Protein AF-A0A2D5ZSU6-F1 (afdb_monomer)

Structure (mmCIF, N/CA/C/O backbone):
data_AF-A0A2D5ZSU6-F1
#
_entry.id   AF-A0A2D5ZSU6-F1
#
loop_
_atom_site.group_PDB
_atom_site.id
_atom_site.type_symbol
_atom_site.label_atom_id
_atom_site.label_alt_id
_atom_site.label_comp_id
_atom_site.label_asym_id
_atom_site.label_entity_id
_atom_site.label_seq_id
_atom_site.pdbx_PDB_ins_code
_atom_site.Cartn_x
_atom_site.Cartn_y
_atom_site.Cartn_z
_atom_site.occupancy
_atom_site.B_iso_or_equiv
_atom_site.auth_seq_id
_atom_site.auth_comp_id
_atom_site.auth_asym_id
_atom_site.auth_atom_id
_atom_site.pdbx_PDB_model_num
ATOM 1 N N . MET A 1 1 ? -10.425 26.887 11.947 1.00 49.81 1 MET A N 1
ATOM 2 C CA . MET A 1 1 ? -11.422 25.947 12.503 1.00 49.81 1 MET A CA 1
ATOM 3 C C . MET A 1 1 ? -11.120 24.571 11.922 1.00 49.81 1 MET A C 1
ATOM 5 O O . MET A 1 1 ? -11.265 24.387 10.723 1.00 49.81 1 MET A O 1
ATOM 9 N N . GLN A 1 2 ? -10.542 23.663 12.708 1.00 48.53 2 GLN A N 1
ATOM 10 C CA . GLN A 1 2 ? -10.203 22.314 12.238 1.00 48.53 2 GLN A CA 1
ATOM 11 C C . GLN A 1 2 ? -11.502 21.493 12.148 1.00 48.53 2 GLN A C 1
ATOM 13 O O . GLN A 1 2 ? -12.324 21.625 13.058 1.00 48.53 2 GLN A O 1
ATOM 18 N N . PRO A 1 3 ? -11.743 20.703 11.083 1.00 47.03 3 PRO A N 1
ATOM 19 C CA . PRO A 1 3 ? -12.985 19.946 10.970 1.00 47.03 3 PRO A CA 1
ATOM 20 C C . PRO A 1 3 ? -13.115 18.974 12.154 1.00 47.03 3 PRO A C 1
ATOM 22 O O . PRO A 1 3 ? -12.104 18.391 12.567 1.00 47.03 3 PRO A O 1
ATOM 25 N N . PRO A 1 4 ? -14.325 18.794 12.721 1.00 51.47 4 PRO A N 1
ATOM 26 C CA . PRO A 1 4 ? -14.530 17.852 13.812 1.00 51.47 4 PRO A CA 1
ATOM 27 C C . PRO A 1 4 ? -14.105 16.457 13.347 1.00 51.47 4 PRO A C 1
ATOM 29 O O . PRO A 1 4 ? -14.483 16.008 12.262 1.00 51.47 4 PRO A O 1
ATOM 32 N N . ARG A 1 5 ? -13.279 15.780 14.151 1.00 56.47 5 ARG A N 1
ATOM 33 C CA . ARG A 1 5 ? -12.913 14.380 13.908 1.00 56.47 5 ARG A CA 1
ATOM 34 C C . ARG A 1 5 ? -14.215 13.577 13.920 1.00 56.47 5 ARG A C 1
ATOM 36 O O . ARG A 1 5 ? -14.871 13.518 14.952 1.00 56.47 5 ARG A O 1
ATOM 43 N N . LYS A 1 6 ? -14.595 13.013 12.772 1.00 54.62 6 LYS A N 1
ATOM 44 C CA . LYS A 1 6 ? -15.889 12.345 12.539 1.00 54.62 6 LYS A CA 1
ATOM 45 C C . LYS A 1 6 ? -16.148 11.100 13.409 1.00 54.62 6 LYS A C 1
ATOM 47 O O . LYS A 1 6 ? -17.254 10.584 13.357 1.00 54.62 6 LYS A O 1
ATOM 52 N N . ASP A 1 7 ? -15.186 10.669 14.227 1.00 58.62 7 ASP A N 1
ATOM 53 C CA . ASP A 1 7 ? -15.197 9.353 14.881 1.00 58.62 7 ASP A CA 1
ATOM 54 C C . ASP A 1 7 ? -15.172 9.385 16.421 1.00 58.62 7 ASP A C 1
ATOM 56 O O . ASP A 1 7 ? -15.025 8.335 17.043 1.00 58.62 7 ASP A O 1
ATOM 60 N N . ASP A 1 8 ? -15.273 10.552 17.072 1.00 73.19 8 ASP A N 1
ATOM 61 C CA . ASP A 1 8 ? -15.357 10.576 18.543 1.00 73.19 8 ASP A CA 1
ATOM 62 C C . ASP A 1 8 ? -16.814 10.309 18.959 1.00 73.19 8 ASP A C 1
ATOM 64 O O . ASP A 1 8 ? -17.710 11.128 18.735 1.00 73.19 8 ASP A O 1
ATOM 68 N N . MET A 1 9 ? -17.044 9.133 19.544 1.00 85.19 9 MET A N 1
ATOM 69 C CA . MET A 1 9 ? -18.341 8.718 20.083 1.00 85.19 9 MET A CA 1
ATOM 70 C C . MET A 1 9 ? -18.782 9.687 21.187 1.00 85.19 9 MET A C 1
ATOM 72 O O . MET A 1 9 ? -17.956 10.233 21.929 1.00 85.19 9 MET A O 1
ATOM 76 N N . ARG A 1 10 ? -20.091 9.936 21.298 1.00 90.12 10 ARG A N 1
ATOM 77 C CA . ARG A 1 10 ? -20.619 10.769 22.385 1.00 90.12 10 ARG A CA 1
ATOM 78 C C . ARG A 1 10 ? -20.662 9.942 23.667 1.00 90.12 10 ARG A C 1
ATOM 80 O O . ARG A 1 10 ? -21.011 8.765 23.642 1.00 90.12 10 ARG A O 1
ATOM 87 N N . VAL A 1 11 ? -20.293 10.578 24.773 1.00 91.69 11 VAL A N 1
ATOM 88 C CA . VAL A 1 11 ? -20.180 9.948 26.092 1.00 91.69 11 VAL A CA 1
ATOM 89 C C . VAL A 1 11 ? -20.885 10.788 27.148 1.00 91.69 11 VAL A C 1
ATOM 91 O O . VAL A 1 11 ? -20.817 12.023 27.087 1.00 91.69 11 VAL A O 1
ATOM 94 N N . ASN A 1 12 ? -21.541 10.129 28.100 1.00 91.94 12 ASN A N 1
ATOM 95 C CA . ASN A 1 12 ? -22.201 10.722 29.267 1.00 91.94 12 ASN A CA 1
ATOM 96 C C . ASN A 1 12 ? -23.041 11.951 28.869 1.00 91.94 12 ASN A C 1
ATOM 98 O O . ASN A 1 12 ? -23.886 11.887 27.973 1.00 91.94 12 ASN A O 1
ATOM 102 N N . HIS A 1 13 ? -22.740 13.116 29.446 1.00 90.19 13 HIS A N 1
ATOM 103 C CA . HIS A 1 13 ? -23.456 14.373 29.208 1.00 90.19 13 HIS A CA 1
ATOM 104 C C . HIS A 1 13 ? -23.366 14.921 27.772 1.00 90.19 13 HIS A C 1
ATOM 106 O O . HIS A 1 13 ? -24.030 15.909 27.452 1.00 90.19 13 HIS A O 1
ATOM 112 N N . ARG A 1 14 ? -22.546 14.337 26.886 1.00 88.62 14 ARG A N 1
ATOM 113 C CA . ARG A 1 14 ? -22.550 14.690 25.454 1.00 88.62 14 ARG A CA 1
ATOM 114 C C . ARG A 1 14 ? -23.753 14.095 24.720 1.00 88.62 14 ARG A C 1
ATOM 116 O O . ARG A 1 14 ? -24.058 14.553 23.620 1.00 88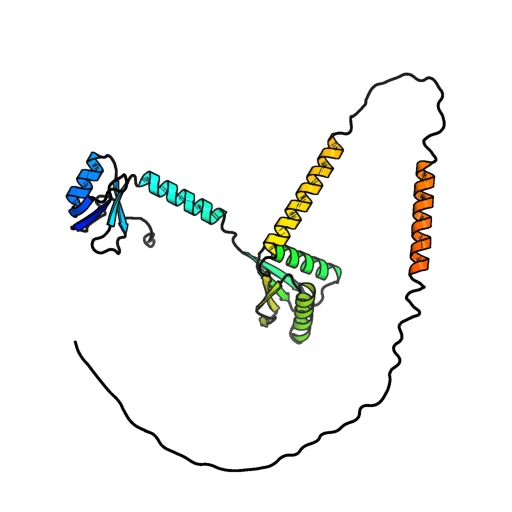.62 14 ARG A O 1
ATOM 123 N N . ILE A 1 15 ? -24.427 13.109 25.311 1.00 90.19 15 ILE A N 1
ATOM 124 C CA . ILE A 1 15 ? -25.667 12.528 24.798 1.00 90.19 15 ILE A CA 1
ATOM 125 C C . ILE A 1 15 ? -26.814 13.478 25.170 1.00 90.19 15 ILE A C 1
ATOM 127 O O . ILE A 1 15 ? -26.987 13.847 26.330 1.00 90.19 15 ILE A O 1
ATOM 131 N N . ARG A 1 16 ? -27.550 13.951 24.158 1.00 89.06 16 ARG A N 1
ATOM 132 C CA . ARG A 1 16 ? -28.627 14.957 24.298 1.00 89.06 16 ARG A CA 1
ATOM 133 C C . ARG A 1 16 ? -30.016 14.420 23.959 1.00 89.06 16 ARG A C 1
ATOM 135 O O . ARG A 1 16 ? -30.985 15.167 24.012 1.00 89.06 16 ARG A O 1
ATOM 142 N N . ILE A 1 17 ? -30.090 13.162 23.547 1.00 90.00 17 ILE A N 1
ATOM 143 C CA . ILE A 1 17 ? -31.336 12.497 23.174 1.00 90.00 17 ILE A CA 1
ATOM 144 C C . ILE A 1 17 ? -32.052 12.091 24.474 1.00 90.00 17 ILE A C 1
ATOM 146 O O . ILE A 1 17 ? -31.354 11.734 25.415 1.00 90.00 17 ILE A O 1
ATOM 150 N N . PRO A 1 18 ? -33.388 12.190 24.576 1.00 90.31 18 PRO A N 1
ATOM 151 C CA . PRO A 1 18 ? -34.110 11.796 25.786 1.00 90.31 18 PRO A CA 1
ATOM 152 C C . PRO A 1 18 ? -34.177 10.270 25.934 1.00 90.31 18 PRO A C 1
ATOM 154 O O . PRO A 1 18 ? -33.618 9.736 26.887 1.00 90.31 18 PRO A O 1
ATOM 157 N N . GLU A 1 19 ? -34.740 9.573 24.946 1.00 92.75 19 GLU A N 1
ATOM 158 C CA . GLU A 1 19 ? -34.926 8.118 24.969 1.00 92.75 19 GLU A CA 1
ATOM 159 C C . GLU A 1 19 ? -33.790 7.379 24.259 1.00 92.75 19 GLU A C 1
ATOM 161 O O . GLU A 1 19 ? -33.477 7.646 23.092 1.00 92.75 19 GLU A O 1
ATOM 166 N N . ILE A 1 20 ? -33.204 6.400 24.944 1.00 94.56 20 ILE A N 1
ATOM 167 C CA . ILE A 1 20 ? -32.113 5.580 24.418 1.00 94.56 20 ILE A CA 1
ATOM 168 C C . ILE A 1 20 ? -32.333 4.106 24.743 1.00 94.56 20 ILE A C 1
ATOM 170 O O . ILE A 1 20 ? -32.935 3.742 25.750 1.00 94.56 20 ILE A O 1
ATOM 174 N N . ARG A 1 21 ? -31.821 3.230 23.878 1.00 95.31 21 ARG A N 1
ATOM 175 C CA . ARG A 1 21 ? -31.745 1.794 24.151 1.00 95.31 21 ARG A CA 1
ATOM 176 C C . ARG A 1 21 ? -30.423 1.486 24.836 1.00 95.31 21 ARG A C 1
ATOM 178 O O . ARG A 1 21 ? -29.372 1.730 24.244 1.00 95.31 21 ARG A O 1
ATOM 185 N N . VAL A 1 22 ? -30.474 0.925 26.039 1.00 94.44 22 VAL A N 1
ATOM 186 C CA . VAL A 1 22 ? -29.294 0.712 26.882 1.00 94.44 22 VAL A CA 1
ATOM 187 C C . VAL A 1 22 ? -28.895 -0.758 26.922 1.00 94.44 22 VAL A C 1
ATOM 189 O O . VAL A 1 22 ? -29.718 -1.657 27.097 1.00 94.44 22 VAL A O 1
ATOM 192 N N . ILE A 1 23 ? -27.595 -0.986 26.759 1.00 95.06 23 ILE A N 1
ATOM 193 C CA . ILE A 1 23 ? -26.932 -2.271 26.967 1.00 95.06 23 ILE A CA 1
ATOM 194 C C . ILE A 1 23 ? -26.024 -2.129 28.196 1.00 95.06 23 ILE A C 1
ATOM 196 O O . ILE A 1 23 ? -25.189 -1.223 28.237 1.00 95.06 23 ILE A O 1
ATOM 200 N N . GLY A 1 24 ? -26.184 -3.009 29.182 1.00 93.00 24 GLY A N 1
ATOM 201 C CA . GLY A 1 24 ? -25.372 -3.063 30.396 1.00 93.00 24 GLY A CA 1
ATOM 202 C C . GLY A 1 24 ? -23.919 -3.481 30.140 1.00 93.00 24 GLY A C 1
ATOM 203 O O . GLY A 1 24 ? -23.547 -3.869 29.028 1.00 93.00 24 GLY A O 1
ATOM 204 N N . ALA A 1 25 ? -23.093 -3.421 31.188 1.00 90.06 25 ALA A N 1
ATOM 205 C CA . ALA A 1 25 ? -21.650 -3.671 31.109 1.00 90.06 25 ALA A CA 1
ATOM 206 C C . ALA A 1 25 ? -21.294 -5.099 30.656 1.00 90.06 25 ALA A C 1
ATOM 208 O O . ALA A 1 25 ? -20.360 -5.286 29.876 1.00 90.06 25 ALA A O 1
ATOM 209 N N . GLU A 1 26 ? -22.077 -6.095 31.078 1.00 88.19 26 GLU A N 1
ATOM 210 C CA . GLU A 1 26 ? -21.900 -7.501 30.681 1.00 88.19 26 GLU A CA 1
ATOM 211 C C . GLU A 1 26 ? -22.622 -7.865 29.371 1.00 88.19 26 GLU A C 1
ATOM 213 O O . GLU A 1 26 ? -22.584 -9.009 28.924 1.00 88.19 26 GLU A O 1
ATOM 218 N N . GLY A 1 27 ? -23.261 -6.892 28.710 1.00 88.31 27 GLY A N 1
ATOM 219 C CA . GLY A 1 27 ? -24.032 -7.122 27.486 1.00 88.31 27 GLY A CA 1
ATOM 220 C C . GLY A 1 27 ? -25.516 -7.423 27.710 1.00 88.31 27 GLY A C 1
ATOM 221 O O . GLY A 1 27 ? -26.218 -7.725 26.744 1.00 88.31 27 GLY A O 1
ATOM 222 N N . GLU A 1 28 ? -26.007 -7.303 28.945 1.00 92.81 28 GLU A N 1
ATOM 223 C CA . GLU A 1 28 ? -27.434 -7.384 29.267 1.00 92.81 28 GLU A CA 1
ATOM 224 C C . GLU A 1 28 ? -28.229 -6.279 28.554 1.00 92.81 28 GLU A C 1
ATOM 226 O O . GLU A 1 28 ? -27.786 -5.134 28.453 1.00 92.81 28 GLU A O 1
ATOM 231 N N . GLN A 1 29 ? -29.415 -6.603 28.042 1.00 92.69 29 GLN A N 1
ATOM 232 C CA . GLN A 1 29 ? -30.290 -5.624 27.401 1.00 92.69 29 GLN A CA 1
ATOM 233 C C . GLN A 1 29 ? -31.252 -5.041 28.436 1.00 92.69 29 GLN A C 1
ATOM 235 O O . GLN A 1 29 ? -32.250 -5.669 28.770 1.00 92.69 29 GLN A O 1
ATOM 240 N N . LEU A 1 30 ? -30.980 -3.817 28.893 1.00 90.06 30 LEU A N 1
ATOM 241 C CA . LEU A 1 30 ? -31.815 -3.114 29.876 1.00 90.06 30 LEU A CA 1
ATOM 242 C C . LEU A 1 30 ? -33.058 -2.457 29.243 1.00 90.06 30 LEU A C 1
ATOM 244 O O . LEU A 1 30 ? -33.906 -1.909 29.938 1.00 90.06 30 LEU A O 1
ATOM 248 N N . GLY A 1 31 ? -33.179 -2.520 27.913 1.00 92.69 31 GLY A N 1
ATOM 249 C CA . GLY A 1 31 ? -34.333 -2.013 27.174 1.00 92.69 31 GLY A CA 1
ATOM 250 C C . GLY A 1 31 ? -34.213 -0.537 26.799 1.00 92.69 31 GLY A C 1
ATOM 251 O O . GLY A 1 31 ? -33.114 -0.021 26.598 1.00 92.69 31 GLY A O 1
ATOM 252 N N . VAL A 1 32 ? -35.359 0.117 26.606 1.00 94.38 32 VAL A N 1
ATOM 253 C CA . VAL A 1 32 ? -35.445 1.552 26.299 1.00 94.38 32 VAL A CA 1
ATOM 254 C C . VAL A 1 32 ? -35.717 2.296 27.599 1.00 94.38 32 VAL A C 1
ATOM 256 O O . VAL A 1 32 ? -36.655 1.946 28.308 1.00 94.38 32 VAL A O 1
ATOM 259 N N . MET A 1 33 ? -34.895 3.294 27.906 1.00 93.19 33 MET A N 1
ATOM 260 C CA . MET A 1 33 ? -35.013 4.115 29.110 1.00 93.19 33 MET A CA 1
ATOM 261 C C . MET A 1 33 ? -34.578 5.553 28.831 1.00 93.19 33 MET A C 1
ATOM 263 O O . MET A 1 33 ? -34.006 5.857 27.776 1.00 93.19 33 MET A O 1
ATOM 267 N N . ASP A 1 34 ? -34.838 6.434 29.792 1.00 94.81 34 ASP A N 1
ATOM 268 C CA . ASP A 1 34 ? -34.370 7.808 29.734 1.00 94.81 34 ASP A CA 1
ATOM 269 C C . ASP A 1 34 ? -32.851 7.890 29.904 1.00 94.81 34 ASP A C 1
ATOM 271 O O . ASP A 1 34 ? -32.214 7.164 30.669 1.00 94.81 34 ASP A O 1
ATOM 275 N N . THR A 1 35 ? -32.250 8.851 29.209 1.00 93.50 35 THR A N 1
ATOM 276 C CA . THR A 1 35 ? -30.799 9.070 29.236 1.00 93.50 35 THR A CA 1
ATOM 277 C C . THR A 1 35 ? -30.286 9.454 30.621 1.00 93.50 35 THR A C 1
ATOM 279 O O . THR A 1 35 ? -29.128 9.192 30.934 1.00 93.50 35 THR A O 1
ATOM 282 N N . ARG A 1 36 ? -31.128 10.067 31.462 1.00 93.00 36 ARG A N 1
ATOM 283 C CA . ARG A 1 36 ? -30.770 10.415 32.845 1.00 93.00 36 ARG A CA 1
ATOM 284 C C . ARG A 1 36 ? -30.619 9.169 33.712 1.00 93.00 36 ARG A C 1
ATOM 286 O O . ARG A 1 36 ? -29.605 9.039 34.386 1.00 93.00 36 ARG A O 1
ATOM 293 N N . ASP A 1 37 ? -31.569 8.246 33.618 1.00 93.12 37 ASP A N 1
ATOM 294 C CA . ASP A 1 37 ? -31.549 6.990 34.372 1.00 93.12 37 ASP A CA 1
ATOM 295 C C . ASP A 1 37 ? -30.371 6.118 33.924 1.00 93.12 37 ASP A C 1
ATOM 297 O O . ASP A 1 37 ? -29.629 5.578 34.740 1.00 93.12 37 ASP A O 1
ATOM 301 N N . ALA A 1 38 ? -30.113 6.078 32.616 1.00 93.31 38 ALA A N 1
ATOM 302 C CA . ALA A 1 38 ? -28.952 5.395 32.056 1.00 93.31 38 ALA A CA 1
ATOM 303 C C . ALA A 1 38 ? -27.608 6.000 32.503 1.00 93.31 38 ALA A C 1
ATOM 305 O O . ALA A 1 38 ? -26.633 5.268 32.675 1.00 93.31 38 ALA A O 1
ATOM 306 N N . GLN A 1 39 ? -27.531 7.329 32.661 1.00 93.50 39 GLN A N 1
ATOM 307 C CA . GLN A 1 39 ? -26.340 8.006 33.190 1.00 93.50 39 GLN A CA 1
ATOM 308 C C . GLN A 1 39 ? -26.128 7.667 34.666 1.00 93.50 39 GLN A C 1
ATOM 310 O O . GLN A 1 39 ? -25.008 7.331 35.035 1.00 93.50 39 GLN A O 1
ATOM 315 N N . ALA A 1 40 ? -27.191 7.671 35.475 1.00 93.31 40 ALA A N 1
ATOM 316 C CA . ALA A 1 40 ? -27.116 7.278 36.881 1.00 93.31 40 ALA A CA 1
ATOM 317 C C . ALA A 1 40 ? -26.631 5.826 37.038 1.00 93.31 40 ALA A C 1
ATOM 319 O O . ALA A 1 40 ? -25.695 5.573 37.790 1.00 93.31 40 ALA A O 1
ATOM 320 N N . LEU A 1 41 ? -27.172 4.891 36.247 1.00 92.44 41 LEU A N 1
ATOM 321 C CA . LEU A 1 41 ? -26.721 3.494 36.238 1.00 92.44 41 LEU A CA 1
ATOM 322 C C . LEU A 1 41 ? -25.246 3.348 35.835 1.00 92.44 41 LEU A C 1
ATOM 324 O O . LEU A 1 41 ? -24.542 2.483 36.355 1.00 92.44 41 LEU A O 1
ATOM 328 N N . ALA A 1 42 ? -24.758 4.163 34.898 1.00 93.00 42 ALA A N 1
ATOM 329 C CA . ALA A 1 42 ? -23.344 4.153 34.532 1.00 93.00 42 ALA A CA 1
ATOM 330 C C . ALA A 1 42 ? -22.463 4.668 35.687 1.00 93.00 42 ALA A C 1
ATOM 332 O O . ALA A 1 42 ? -21.469 4.024 36.024 1.00 93.00 42 ALA A O 1
ATOM 333 N N . GLU A 1 43 ? -22.870 5.763 36.339 1.00 92.44 43 GLU A N 1
ATOM 334 C CA . GLU A 1 43 ? -22.172 6.361 37.485 1.00 92.44 43 GLU A CA 1
ATOM 335 C C . GLU A 1 43 ? -22.129 5.429 38.707 1.00 92.44 43 GLU A C 1
ATOM 337 O O . GLU A 1 43 ? -21.070 5.285 39.318 1.00 92.44 43 GLU A O 1
ATOM 342 N N . GLU A 1 44 ? -23.228 4.735 39.024 1.00 92.81 44 GLU A N 1
ATOM 343 C CA . GLU A 1 44 ? -23.298 3.739 40.109 1.00 92.81 44 GLU A CA 1
ATOM 344 C C . GLU A 1 44 ? -22.296 2.595 39.918 1.00 92.81 44 GLU A C 1
ATOM 346 O O . GLU A 1 44 ? -21.688 2.119 40.876 1.00 92.81 44 GLU A O 1
ATOM 351 N N . ASN A 1 45 ? -22.084 2.185 38.666 1.00 89.88 45 ASN A N 1
ATOM 352 C CA . ASN A 1 45 ? -21.122 1.148 38.305 1.00 89.88 45 ASN A CA 1
ATOM 353 C C . ASN A 1 45 ? -19.693 1.690 38.107 1.00 89.88 45 ASN A C 1
ATOM 355 O O . ASN A 1 45 ? -18.781 0.911 37.828 1.00 89.88 45 ASN A O 1
ATOM 359 N N . GLY A 1 46 ? -19.477 3.007 38.223 1.00 90.56 46 GLY A N 1
ATOM 360 C CA . GLY A 1 46 ? -18.188 3.652 37.957 1.00 90.56 46 GLY A CA 1
ATOM 361 C C . GLY A 1 46 ? -17.730 3.544 36.495 1.00 90.56 46 GLY A C 1
ATOM 362 O O . GLY A 1 46 ? -16.528 3.533 36.227 1.00 90.56 46 GLY A O 1
ATOM 363 N N . LEU A 1 47 ? -18.673 3.420 35.557 1.00 93.94 47 LEU A N 1
ATOM 364 C CA . LEU A 1 47 ? -18.449 3.272 34.116 1.00 93.94 47 LEU A CA 1
ATOM 365 C C . LEU A 1 47 ? -19.024 4.472 33.345 1.00 93.94 47 LEU A C 1
ATOM 367 O O . LEU A 1 47 ? -19.726 5.312 33.901 1.00 93.94 47 LEU A O 1
ATOM 371 N N . ASP A 1 48 ? -18.758 4.540 32.038 1.00 92.88 48 ASP A N 1
ATOM 372 C CA . ASP A 1 48 ? -19.301 5.583 31.168 1.00 92.88 48 ASP A CA 1
ATOM 373 C C . ASP A 1 48 ? -20.477 5.067 30.328 1.00 92.88 48 ASP A C 1
ATOM 375 O O . ASP A 1 48 ? -20.494 3.933 29.844 1.00 92.88 48 ASP A O 1
ATOM 379 N N . LEU A 1 49 ? -21.447 5.937 30.064 1.00 93.75 49 LEU A N 1
ATOM 380 C CA . LEU A 1 49 ? -22.485 5.714 29.067 1.00 93.75 49 LEU A CA 1
ATOM 381 C C . LEU A 1 49 ? -21.970 6.163 27.693 1.00 93.75 49 LEU A C 1
ATOM 383 O O . LEU A 1 49 ? -21.822 7.359 27.431 1.00 93.75 49 LEU A O 1
ATOM 387 N N . VAL A 1 50 ? -21.722 5.212 26.791 1.00 93.25 50 VAL A N 1
ATOM 388 C CA . VAL A 1 50 ? -21.160 5.477 25.458 1.00 93.25 50 VAL A CA 1
ATOM 389 C C . VAL A 1 50 ? -22.201 5.220 24.369 1.00 93.25 50 VAL A C 1
ATOM 391 O O . VAL A 1 50 ? -22.786 4.141 24.284 1.00 93.25 50 VAL A O 1
ATOM 394 N N . GLU A 1 51 ? -22.414 6.193 23.484 1.00 91.75 51 GLU A N 1
ATOM 395 C CA . GLU A 1 51 ? -23.291 6.054 22.316 1.00 91.75 51 GLU A CA 1
ATOM 396 C C . GLU A 1 51 ? -22.587 5.241 21.215 1.00 91.75 51 GLU A C 1
ATOM 398 O O . GLU A 1 51 ? -21.665 5.731 20.558 1.00 91.75 51 GLU A O 1
ATOM 403 N N . VAL A 1 52 ? -23.010 3.984 21.016 1.00 90.62 52 VAL A N 1
ATOM 404 C CA . VAL A 1 52 ? -22.393 3.059 20.045 1.00 90.62 52 VAL A CA 1
ATOM 405 C C . VAL A 1 52 ? -23.029 3.122 18.662 1.00 90.62 52 VAL A C 1
ATOM 407 O O . VAL A 1 52 ? -22.324 2.970 17.665 1.00 90.62 52 VAL A O 1
ATOM 410 N N . ALA A 1 53 ? -24.339 3.364 18.588 1.00 90.62 53 ALA A N 1
ATOM 411 C CA . ALA A 1 53 ? -25.065 3.460 17.326 1.00 90.62 53 ALA A CA 1
ATOM 412 C C . ALA A 1 53 ? -26.011 4.675 17.339 1.00 90.62 53 ALA A C 1
ATOM 414 O O . ALA A 1 53 ? -27.168 4.543 17.752 1.00 90.62 53 ALA A O 1
ATOM 415 N N . PRO A 1 54 ? -25.549 5.846 16.856 1.00 89.25 54 PRO A N 1
ATOM 416 C CA . PRO A 1 54 ? -26.364 7.062 16.805 1.00 89.25 54 PRO A CA 1
ATOM 417 C C . PRO A 1 54 ? -27.449 7.016 15.719 1.00 89.25 54 PRO A C 1
ATOM 419 O O . PRO A 1 54 ? -28.387 7.805 15.733 1.00 89.25 54 PRO A O 1
ATOM 422 N N . THR A 1 55 ? -27.316 6.122 14.736 1.00 89.25 55 THR A N 1
ATOM 423 C CA . THR A 1 55 ? -28.230 6.016 13.587 1.00 89.25 55 THR A CA 1
ATOM 424 C C . THR A 1 55 ? -29.472 5.169 13.868 1.00 89.25 55 THR A C 1
ATOM 426 O O . THR A 1 55 ? -30.406 5.182 13.067 1.00 89.25 55 THR A O 1
ATOM 429 N N . ALA A 1 56 ? -29.500 4.429 14.980 1.00 90.00 56 ALA A N 1
ATOM 430 C CA . ALA A 1 56 ? -30.638 3.603 15.367 1.00 90.00 56 ALA A CA 1
ATOM 431 C C . ALA A 1 56 ? -31.787 4.452 15.947 1.00 90.00 56 ALA A C 1
ATOM 433 O O . ALA A 1 56 ? -31.561 5.528 16.497 1.00 90.00 56 ALA A O 1
ATOM 434 N N . ARG A 1 57 ? -33.029 3.957 15.845 1.00 88.75 57 ARG A N 1
ATOM 435 C CA . ARG A 1 57 ? -34.221 4.560 16.466 1.00 88.75 57 ARG A CA 1
ATOM 436 C C . ARG A 1 57 ? -34.890 3.539 17.400 1.00 88.75 57 ARG A C 1
ATOM 438 O O . ARG A 1 57 ? -35.448 2.565 16.890 1.00 88.75 57 ARG A O 1
ATOM 445 N N . PRO A 1 58 ? -34.848 3.715 18.731 1.00 90.25 58 PRO A N 1
ATOM 446 C CA . PRO A 1 58 ? -34.046 4.689 19.488 1.00 90.25 58 PRO A CA 1
ATOM 447 C C . PRO A 1 58 ? -32.521 4.414 19.402 1.00 90.25 58 PRO A C 1
A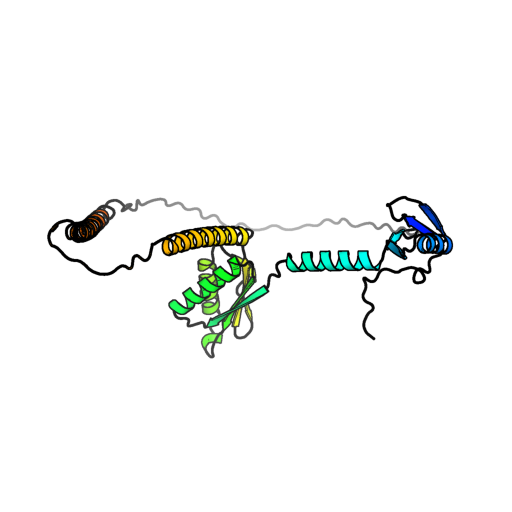TOM 449 O O . PRO A 1 58 ? -32.135 3.263 19.155 1.00 90.25 58 PRO A O 1
ATOM 452 N N . PRO A 1 59 ? -31.652 5.434 19.584 1.00 93.69 59 PRO A N 1
ATOM 453 C CA . PRO A 1 59 ? -30.191 5.288 19.568 1.00 93.69 59 PRO A CA 1
ATOM 454 C C . PRO A 1 59 ? -29.696 4.284 20.606 1.00 93.69 59 PRO A C 1
ATOM 456 O O . PRO A 1 59 ? -30.267 4.178 21.691 1.00 93.69 59 PRO A O 1
ATOM 459 N N . VAL A 1 60 ? -28.638 3.539 20.275 1.00 93.81 60 VAL A N 1
ATOM 460 C CA . VAL A 1 60 ? -28.111 2.492 21.164 1.00 93.81 60 VAL A CA 1
ATOM 461 C C . VAL A 1 60 ? -26.908 3.013 21.937 1.00 93.81 60 VAL A C 1
ATOM 463 O O . VAL A 1 60 ? -25.883 3.379 21.350 1.00 93.81 60 VAL A O 1
ATOM 466 N N . CYS A 1 61 ? -27.025 2.979 23.259 1.00 94.06 61 CYS A N 1
ATOM 467 C CA . CYS A 1 61 ? -25.976 3.302 24.211 1.00 94.06 61 CYS A CA 1
ATOM 468 C C . CYS A 1 61 ? -25.547 2.036 24.958 1.00 94.06 61 CYS A C 1
ATOM 470 O O . CYS A 1 61 ? -26.362 1.165 25.260 1.00 94.06 61 CYS A O 1
ATOM 472 N N . ARG A 1 62 ? -24.256 1.919 25.258 1.00 93.94 62 ARG A N 1
ATOM 473 C CA . ARG A 1 62 ? -23.705 0.824 26.056 1.00 93.94 62 ARG A CA 1
ATOM 474 C C . ARG A 1 62 ? -22.917 1.398 27.226 1.00 93.94 62 ARG A C 1
ATOM 476 O O . ARG A 1 62 ? -22.131 2.323 27.032 1.00 93.94 62 ARG A O 1
ATOM 483 N N . ILE A 1 63 ? -23.126 0.830 28.408 1.00 94.06 63 ILE A N 1
ATOM 484 C CA . ILE A 1 63 ? -22.363 1.153 29.613 1.00 94.06 63 ILE A CA 1
ATOM 485 C C . ILE A 1 63 ? -21.014 0.433 29.513 1.00 94.06 63 ILE A C 1
ATOM 487 O O . ILE A 1 63 ? -20.972 -0.793 29.433 1.00 94.06 63 ILE A O 1
ATOM 491 N N . MET A 1 64 ? -19.911 1.174 29.424 1.00 92.06 64 MET A N 1
ATOM 492 C CA . MET A 1 64 ? -18.555 0.622 29.332 1.00 92.06 64 MET A CA 1
ATOM 493 C C . MET A 1 64 ? -17.500 1.660 29.726 1.00 92.06 64 MET A C 1
ATOM 495 O O . MET A 1 64 ? -17.758 2.855 29.698 1.00 92.06 64 MET A O 1
ATOM 499 N N . ASP A 1 65 ? -16.274 1.221 30.000 1.00 92.56 65 ASP A N 1
ATOM 500 C CA . ASP A 1 65 ? -15.130 2.128 30.153 1.00 92.56 65 ASP A CA 1
ATOM 501 C C . ASP A 1 65 ? -14.708 2.694 28.782 1.00 92.56 65 ASP A C 1
ATOM 503 O O . ASP A 1 65 ? -14.188 1.973 27.914 1.00 92.56 65 ASP A O 1
ATOM 507 N N . TYR A 1 66 ? -14.917 3.999 28.578 1.00 90.25 66 TYR A N 1
ATOM 508 C CA . TYR A 1 66 ? -14.577 4.666 27.321 1.00 90.25 66 TYR A CA 1
ATOM 509 C C . TYR A 1 66 ? -13.063 4.717 27.067 1.00 90.25 66 TYR A C 1
ATOM 511 O O . TYR A 1 66 ? -12.610 4.595 25.922 1.00 90.25 66 TYR A O 1
ATOM 519 N N . GLY A 1 67 ? -12.264 4.886 28.123 1.00 89.75 67 GLY A N 1
ATOM 520 C CA . GLY A 1 67 ? -10.808 4.965 28.046 1.00 89.75 67 GLY A CA 1
ATOM 521 C C . GLY A 1 67 ? -10.200 3.655 27.556 1.00 89.75 67 GLY A C 1
ATOM 522 O O . GLY A 1 67 ? -9.422 3.651 26.591 1.00 89.75 67 GLY A O 1
ATOM 523 N N . LYS A 1 68 ? -10.612 2.536 28.160 1.00 91.50 68 LYS A N 1
ATOM 524 C CA . LYS A 1 68 ? -10.182 1.191 27.758 1.00 91.50 68 LYS A CA 1
ATOM 525 C C . LYS A 1 68 ? -10.622 0.865 26.333 1.00 91.50 68 LYS A C 1
ATOM 527 O O . LYS A 1 68 ? -9.793 0.454 25.518 1.00 91.50 68 LYS A O 1
ATOM 532 N N . TYR A 1 69 ? -11.884 1.126 25.991 1.00 89.94 69 TYR A N 1
ATOM 533 C CA . TYR A 1 69 ? -12.403 0.889 24.643 1.00 89.94 69 TYR A CA 1
ATOM 534 C C . TYR A 1 69 ? -11.635 1.687 23.576 1.00 89.94 69 TYR A C 1
ATOM 536 O O . TYR A 1 69 ? -11.236 1.145 22.541 1.00 89.94 69 TYR A O 1
ATOM 544 N N . LYS A 1 70 ? -11.349 2.970 23.834 1.00 89.88 70 LYS A N 1
ATOM 545 C CA . LYS A 1 70 ? -10.568 3.816 22.921 1.00 89.88 70 LYS A CA 1
ATOM 546 C C . LYS A 1 70 ? -9.146 3.294 22.734 1.00 89.88 70 LYS A C 1
ATOM 548 O O . LYS A 1 70 ? -8.626 3.339 21.617 1.00 89.88 70 LYS A O 1
ATOM 553 N N . PHE A 1 71 ? -8.518 2.791 23.797 1.00 91.06 71 PHE A N 1
ATOM 554 C CA . PHE A 1 71 ? -7.195 2.179 23.715 1.00 91.06 71 PHE A CA 1
ATOM 555 C C . PHE A 1 71 ? -7.212 0.900 22.874 1.00 91.06 71 PHE A C 1
ATOM 557 O O . PHE A 1 71 ? -6.384 0.755 21.975 1.00 91.06 71 PHE A O 1
ATOM 564 N N . GLU A 1 72 ? -8.171 0.004 23.103 1.00 92.25 72 GLU A N 1
ATOM 565 C CA . GLU A 1 72 ? -8.314 -1.240 22.340 1.00 92.25 72 GLU A CA 1
ATOM 566 C C . GLU A 1 72 ? -8.609 -0.972 20.863 1.00 92.25 72 GLU A C 1
ATOM 568 O O . GLU A 1 72 ? -7.976 -1.566 19.988 1.00 92.25 72 GLU A O 1
ATOM 573 N N . GLN A 1 73 ? -9.482 -0.010 20.559 1.00 90.12 73 GLN A N 1
ATOM 574 C CA . GLN A 1 73 ? -9.746 0.402 19.181 1.00 90.12 73 GLN A CA 1
ATOM 575 C C . GLN A 1 73 ? -8.522 1.057 18.535 1.00 90.12 73 GLN A C 1
ATOM 577 O O . GLN A 1 73 ? -8.191 0.768 17.381 1.00 90.12 73 GLN A O 1
ATOM 582 N N . ALA A 1 74 ? -7.785 1.897 19.263 1.00 90.31 74 ALA A N 1
ATOM 583 C CA . ALA A 1 74 ? -6.532 2.465 18.774 1.00 90.31 74 ALA A CA 1
ATOM 584 C C . ALA A 1 74 ? -5.472 1.379 18.529 1.00 90.31 74 ALA A C 1
ATOM 586 O O . ALA A 1 74 ? -4.768 1.425 17.521 1.00 90.31 74 ALA A O 1
ATOM 587 N N . LYS A 1 75 ? -5.374 0.376 19.405 1.00 93.44 75 LYS A N 1
ATOM 588 C CA . LYS A 1 75 ? -4.470 -0.767 19.254 1.00 93.44 75 LYS A CA 1
ATOM 589 C C . LYS A 1 75 ? -4.856 -1.604 18.036 1.00 93.44 75 LYS A C 1
ATOM 591 O O . LYS A 1 75 ? -4.026 -1.791 17.151 1.00 93.44 75 LYS A O 1
ATOM 596 N N . LYS A 1 76 ? -6.126 -1.996 17.916 1.00 91.62 76 LYS A N 1
ATOM 597 C CA . LYS A 1 76 ? -6.656 -2.763 16.780 1.00 91.62 76 LYS A CA 1
ATOM 598 C C . LYS A 1 76 ? -6.465 -2.032 15.455 1.00 91.62 76 LYS A C 1
ATOM 600 O O . LYS A 1 76 ? -6.027 -2.631 14.478 1.00 91.62 76 LYS A O 1
ATOM 605 N N . THR A 1 77 ? -6.741 -0.729 15.408 1.00 89.44 77 THR A N 1
ATOM 606 C CA . THR A 1 77 ? -6.533 0.075 14.192 1.00 89.44 77 THR A CA 1
ATOM 607 C C . THR A 1 77 ? -5.054 0.251 13.856 1.00 89.44 77 THR A C 1
ATOM 609 O O . THR A 1 77 ? -4.706 0.230 12.677 1.00 89.44 77 THR A O 1
ATOM 612 N N . ARG A 1 78 ? -4.161 0.389 14.846 1.00 90.12 78 ARG A N 1
ATOM 613 C CA . ARG A 1 78 ? -2.704 0.409 14.626 1.00 90.12 78 ARG A CA 1
ATOM 614 C C . ARG A 1 78 ? -2.193 -0.932 14.113 1.00 90.12 78 ARG A C 1
ATOM 616 O O . ARG A 1 78 ? -1.458 -0.944 13.134 1.00 90.12 78 ARG A O 1
ATOM 623 N N . GLU A 1 79 ? -2.614 -2.039 14.714 1.00 91.00 79 GLU A N 1
ATOM 624 C CA . GLU A 1 79 ? -2.265 -3.389 14.264 1.00 91.00 79 GLU A CA 1
ATOM 625 C C . GLU A 1 79 ? -2.794 -3.666 12.856 1.00 91.00 79 GLU A C 1
ATOM 627 O O . GLU A 1 79 ? -2.060 -4.176 12.014 1.00 91.00 79 GLU A O 1
ATOM 632 N N . ALA A 1 80 ? -4.037 -3.277 12.561 1.00 89.19 80 ALA A N 1
ATOM 633 C CA . ALA A 1 80 ? -4.609 -3.393 11.224 1.00 89.19 80 ALA A CA 1
ATOM 634 C C . ALA A 1 80 ? -3.826 -2.557 10.201 1.00 89.19 80 ALA A C 1
ATOM 636 O O . ALA A 1 80 ? -3.493 -3.060 9.133 1.00 89.19 80 ALA A O 1
ATOM 637 N N . LYS A 1 81 ? -3.460 -1.313 10.540 1.00 87.44 81 LYS A N 1
ATOM 638 C CA . LYS A 1 81 ? -2.633 -0.448 9.681 1.00 87.44 81 LYS A CA 1
ATOM 639 C C . LYS A 1 81 ? -1.211 -0.978 9.498 1.00 87.44 81 LYS A C 1
ATOM 641 O O . LYS A 1 81 ? -0.655 -0.813 8.420 1.00 87.44 81 LYS A O 1
ATOM 646 N N . ALA A 1 82 ? -0.628 -1.601 10.519 1.00 86.62 82 ALA A N 1
ATOM 647 C CA . ALA A 1 82 ? 0.692 -2.221 10.435 1.00 86.62 82 ALA A CA 1
ATOM 648 C C . ALA A 1 82 ? 0.671 -3.486 9.561 1.00 86.62 82 ALA A C 1
ATOM 650 O O . ALA A 1 82 ? 1.583 -3.702 8.768 1.00 86.62 82 ALA A O 1
ATOM 651 N N . LYS A 1 83 ? -0.393 -4.294 9.666 1.00 84.94 83 LYS A N 1
ATOM 652 C CA . LYS A 1 83 ? -0.619 -5.481 8.823 1.00 84.94 83 LYS A CA 1
ATOM 653 C C . LYS A 1 83 ? -0.990 -5.111 7.385 1.00 84.94 83 LYS A C 1
ATOM 655 O O . LYS A 1 83 ? -0.689 -5.860 6.457 1.00 84.94 83 LYS A O 1
ATOM 660 N N . GLN A 1 84 ? -1.640 -3.967 7.183 1.00 83.06 84 GLN A N 1
ATOM 661 C CA . GLN A 1 84 ? -1.988 -3.473 5.859 1.00 83.06 84 GLN A CA 1
ATOM 662 C C . GLN A 1 84 ? -0.718 -3.077 5.098 1.00 83.06 84 GLN A C 1
ATOM 664 O O . GLN A 1 84 ? -0.131 -2.016 5.308 1.00 83.06 84 GLN A O 1
ATOM 669 N N . HIS A 1 85 ? -0.316 -3.915 4.145 1.00 79.31 85 HIS A N 1
ATOM 670 C CA . HIS A 1 85 ? 0.772 -3.576 3.240 1.00 79.31 85 HIS A CA 1
ATOM 671 C C . HIS A 1 85 ? 0.373 -2.392 2.351 1.00 79.31 85 HIS A C 1
ATOM 673 O O . HIS A 1 85 ? -0.519 -2.494 1.506 1.00 79.31 85 HIS A O 1
ATOM 679 N N . ARG A 1 86 ? 1.064 -1.262 2.510 1.00 83.00 86 ARG A N 1
ATOM 680 C CA . ARG A 1 86 ? 0.870 -0.090 1.658 1.00 83.00 86 ARG A CA 1
ATOM 681 C C . ARG A 1 86 ? 1.584 -0.305 0.327 1.00 83.00 86 ARG A C 1
ATOM 683 O O . ARG A 1 86 ? 2.789 -0.085 0.238 1.00 83.00 86 ARG A O 1
ATOM 690 N N . THR A 1 87 ? 0.836 -0.681 -0.706 1.00 87.81 87 THR A N 1
ATOM 691 C CA . THR A 1 87 ? 1.335 -0.696 -2.087 1.00 87.81 87 THR A CA 1
ATOM 692 C C . THR A 1 87 ? 1.792 0.708 -2.469 1.00 87.81 87 THR A C 1
ATOM 694 O O . THR A 1 87 ? 1.002 1.654 -2.482 1.00 87.81 87 THR A O 1
ATOM 697 N N . LYS A 1 88 ? 3.091 0.860 -2.733 1.00 91.31 88 LYS A N 1
ATOM 698 C CA . LYS A 1 88 ? 3.678 2.115 -3.208 1.00 91.31 88 LYS A CA 1
ATOM 699 C C . LYS A 1 88 ? 3.842 2.045 -4.722 1.00 91.31 88 LYS A C 1
ATOM 701 O O . LYS A 1 88 ? 4.018 0.967 -5.284 1.00 91.31 88 LYS A O 1
ATOM 706 N N . VAL A 1 89 ? 3.802 3.206 -5.368 1.00 93.81 89 VAL A N 1
ATOM 707 C CA . VAL A 1 89 ? 4.198 3.339 -6.772 1.00 93.81 89 VAL A CA 1
ATOM 708 C C . VAL A 1 89 ? 5.688 3.657 -6.796 1.00 93.81 89 VAL A C 1
ATOM 710 O O . VAL A 1 89 ? 6.123 4.656 -6.223 1.00 93.81 89 VAL A O 1
ATOM 713 N N . LYS A 1 90 ? 6.478 2.779 -7.405 1.00 95.00 90 LYS A N 1
ATOM 714 C CA . LYS A 1 90 ? 7.914 2.950 -7.620 1.00 95.00 90 LYS A CA 1
ATOM 715 C C . LYS A 1 90 ? 8.131 3.459 -9.034 1.00 95.00 90 LYS A C 1
ATOM 717 O O . LYS A 1 90 ? 7.585 2.896 -9.976 1.00 95.00 90 LYS A O 1
ATOM 722 N N . GLU A 1 91 ? 8.905 4.524 -9.192 1.00 95.19 91 GLU A N 1
ATOM 723 C CA . GLU A 1 91 ? 9.226 5.050 -10.519 1.00 95.19 91 GLU A CA 1
ATOM 724 C C . GLU A 1 91 ? 10.567 4.487 -11.005 1.00 95.19 91 GLU A C 1
ATOM 726 O O . GLU A 1 91 ? 11.568 4.561 -10.293 1.00 95.19 91 GLU A O 1
ATOM 731 N N . VAL A 1 92 ? 10.593 3.958 -12.229 1.00 95.06 92 VAL A N 1
ATOM 732 C CA . VAL A 1 92 ? 11.811 3.504 -12.913 1.00 95.06 92 VAL A CA 1
ATOM 733 C C . VAL A 1 92 ? 12.026 4.385 -14.134 1.00 95.06 92 VAL A C 1
ATOM 735 O O . VAL A 1 92 ? 11.218 4.409 -15.062 1.00 95.06 92 VAL A O 1
ATOM 738 N N . LYS A 1 93 ? 13.122 5.145 -14.126 1.00 93.81 93 LYS A N 1
ATOM 739 C CA . LYS A 1 93 ? 13.444 6.102 -15.185 1.00 93.81 93 LYS A CA 1
ATOM 740 C C . LYS A 1 93 ? 14.464 5.520 -16.157 1.00 93.81 93 LYS A C 1
ATOM 742 O O . LYS A 1 93 ? 15.560 5.116 -15.761 1.00 93.81 93 LYS A O 1
ATOM 747 N N . MET A 1 94 ? 14.144 5.560 -17.444 1.00 92.75 94 MET A N 1
ATOM 748 C CA . MET A 1 94 ? 15.016 5.089 -18.518 1.00 92.75 94 MET A CA 1
ATOM 749 C C . MET A 1 94 ? 15.212 6.158 -19.586 1.00 92.75 94 MET A C 1
ATOM 751 O O . MET A 1 94 ? 14.374 7.037 -19.774 1.00 92.75 94 MET A O 1
ATOM 755 N N . LYS A 1 95 ? 16.353 6.096 -20.267 1.00 91.75 95 LYS A N 1
ATOM 756 C CA . LYS A 1 95 ? 16.630 6.890 -21.467 1.00 91.75 95 LYS A CA 1
ATOM 757 C C . LYS A 1 95 ? 16.356 6.015 -22.685 1.00 91.75 95 LYS A C 1
ATOM 759 O O . LYS A 1 95 ? 16.481 4.801 -22.581 1.00 91.75 95 LYS A O 1
ATOM 764 N N . LEU A 1 96 ? 16.050 6.633 -23.824 1.00 89.69 96 LEU A N 1
ATOM 765 C CA . LEU A 1 96 ? 15.823 5.900 -25.071 1.00 89.69 96 LEU A CA 1
ATOM 766 C C . LEU A 1 96 ? 17.063 5.104 -25.522 1.00 89.69 96 LEU A C 1
ATOM 768 O O . LEU A 1 96 ? 16.950 3.964 -25.950 1.00 89.69 96 LEU A O 1
ATOM 772 N N . LYS A 1 97 ? 18.256 5.695 -25.384 1.00 89.56 97 LYS A N 1
ATOM 773 C CA . LYS A 1 97 ? 19.546 5.042 -25.658 1.00 89.56 97 LYS A CA 1
ATOM 774 C C . LYS A 1 97 ? 20.131 4.473 -24.368 1.00 89.56 97 LYS A C 1
ATOM 776 O O . LYS A 1 97 ? 20.965 5.116 -23.727 1.00 89.56 97 LYS A O 1
ATOM 781 N N . ILE A 1 98 ? 19.621 3.324 -23.949 1.00 90.38 98 ILE A N 1
ATOM 782 C CA . ILE A 1 98 ? 20.108 2.583 -22.783 1.00 90.38 98 ILE A CA 1
ATOM 783 C C . ILE A 1 98 ? 21.145 1.537 -23.219 1.00 90.38 98 ILE A C 1
ATOM 785 O O . ILE A 1 98 ? 21.052 1.010 -24.325 1.00 90.38 98 ILE A O 1
ATOM 789 N N . SER A 1 99 ? 22.157 1.265 -22.390 1.00 93.94 99 SER A N 1
ATOM 790 C CA . SER A 1 99 ? 23.062 0.130 -22.617 1.00 93.94 99 SER A CA 1
ATOM 791 C C . SER A 1 99 ? 22.387 -1.177 -22.195 1.00 93.94 99 SER A C 1
ATOM 793 O O . SER A 1 99 ? 21.514 -1.158 -21.328 1.00 93.94 99 SER A O 1
ATOM 795 N N . SER A 1 100 ? 22.810 -2.313 -22.754 1.00 92.44 100 SER A N 1
ATOM 796 C CA . SER A 1 100 ? 22.277 -3.638 -22.390 1.00 92.44 100 SER A CA 1
ATOM 797 C C . SER A 1 100 ? 22.355 -3.893 -20.881 1.00 92.44 100 SER A C 1
ATOM 799 O O . SER A 1 100 ? 21.353 -4.203 -20.246 1.00 92.44 100 SER A O 1
ATOM 801 N N . HIS A 1 101 ? 23.512 -3.625 -20.273 1.00 92.75 101 HIS A N 1
ATOM 802 C CA . HIS A 1 101 ? 23.698 -3.825 -18.837 1.00 92.75 101 HIS A CA 1
ATOM 803 C C . HIS A 1 101 ? 22.785 -2.937 -17.964 1.00 92.75 101 HIS A C 1
ATOM 805 O O . HIS A 1 101 ? 22.232 -3.412 -16.971 1.00 92.75 101 HIS A O 1
ATOM 811 N N . ASP A 1 102 ? 22.592 -1.655 -18.318 1.00 92.62 102 ASP A N 1
ATOM 812 C CA . ASP A 1 102 ? 21.685 -0.758 -17.572 1.00 92.62 102 ASP A CA 1
ATOM 813 C C . ASP A 1 102 ? 20.215 -1.163 -17.766 1.00 92.62 102 ASP A C 1
ATOM 815 O O . ASP A 1 102 ? 19.410 -1.048 -16.839 1.00 92.62 102 ASP A O 1
ATOM 819 N N . TYR A 1 103 ? 19.863 -1.670 -18.951 1.00 94.19 103 TYR A N 1
ATOM 820 C CA . TYR A 1 103 ? 18.537 -2.213 -19.236 1.00 94.19 103 TYR A CA 1
ATOM 821 C C . TYR A 1 103 ? 18.235 -3.413 -18.333 1.00 94.19 103 TYR A C 1
ATOM 823 O O . TYR A 1 103 ? 17.267 -3.370 -17.569 1.00 94.19 103 TYR A O 1
ATOM 831 N N . ASP A 1 104 ? 19.109 -4.420 -18.324 1.00 94.25 104 ASP A N 1
ATOM 832 C CA . ASP A 1 104 ? 18.928 -5.636 -17.526 1.00 94.25 104 ASP A CA 1
ATOM 833 C C . ASP A 1 104 ? 18.847 -5.326 -16.033 1.00 94.25 104 ASP A C 1
ATOM 835 O O . ASP A 1 104 ? 18.017 -5.878 -15.303 1.00 94.25 104 ASP A O 1
ATOM 839 N N . PHE A 1 105 ? 19.686 -4.400 -15.563 1.00 94.50 105 PHE A N 1
ATOM 840 C CA . PHE A 1 105 ? 19.661 -3.947 -14.180 1.00 94.50 105 PHE A CA 1
ATOM 841 C C . PHE A 1 105 ? 18.303 -3.337 -13.814 1.00 94.50 105 PHE A C 1
ATOM 843 O O . PHE A 1 105 ? 17.725 -3.700 -12.784 1.00 94.50 105 PHE A O 1
ATOM 850 N N . LYS A 1 106 ? 17.754 -2.451 -14.651 1.00 94.31 106 LYS A N 1
ATOM 851 C CA . LYS A 1 106 ? 16.464 -1.797 -14.387 1.00 94.31 106 LYS A CA 1
ATOM 852 C C . LYS A 1 106 ? 15.280 -2.742 -14.503 1.00 94.31 106 LYS A C 1
ATOM 854 O O . LYS A 1 106 ? 14.372 -2.649 -13.678 1.00 94.31 106 LYS A O 1
ATOM 859 N N . VAL A 1 107 ? 15.300 -3.668 -15.460 1.00 94.19 107 VAL A N 1
ATOM 860 C CA . VAL A 1 107 ? 14.277 -4.714 -15.577 1.00 94.19 107 VAL A CA 1
ATOM 861 C C . VAL A 1 107 ? 14.300 -5.614 -14.342 1.00 94.19 107 VAL A C 1
ATOM 863 O O . VAL A 1 107 ? 13.250 -5.866 -13.754 1.00 94.19 107 VAL A O 1
ATOM 866 N N . ARG A 1 108 ? 15.482 -6.026 -13.864 1.00 94.00 108 ARG A N 1
ATOM 867 C CA . ARG A 1 108 ? 15.619 -6.819 -12.630 1.00 94.00 108 ARG A CA 1
ATOM 868 C C . ARG A 1 108 ? 15.078 -6.083 -11.403 1.00 94.00 108 ARG A C 1
ATOM 870 O O . ARG A 1 108 ? 14.344 -6.671 -10.614 1.00 94.00 108 ARG A O 1
ATOM 877 N N . HIS A 1 109 ? 15.375 -4.790 -11.269 1.00 94.25 109 HIS A N 1
ATOM 878 C CA . HIS A 1 109 ? 14.831 -3.962 -10.185 1.00 94.25 109 HIS A CA 1
ATOM 879 C C . HIS A 1 109 ? 13.313 -3.823 -10.277 1.00 94.25 109 HIS A C 1
ATOM 881 O O . HIS A 1 109 ? 12.619 -3.900 -9.264 1.00 94.25 109 HIS A O 1
ATOM 887 N N . ALA A 1 110 ? 12.776 -3.657 -11.485 1.00 94.50 110 ALA A N 1
ATOM 888 C CA . ALA A 1 110 ? 11.338 -3.632 -11.684 1.00 94.50 110 ALA A CA 1
ATOM 889 C C . ALA A 1 110 ? 10.688 -4.965 -11.285 1.00 94.50 110 ALA A C 1
ATOM 891 O O . ALA A 1 110 ? 9.694 -4.942 -10.562 1.00 94.50 110 ALA A O 1
ATOM 892 N N . LYS A 1 111 ? 11.276 -6.111 -11.661 1.00 93.06 111 LYS A N 1
ATOM 893 C CA . LYS A 1 111 ? 10.819 -7.440 -11.216 1.00 93.06 111 LYS A CA 1
ATOM 894 C C . LYS A 1 111 ? 10.816 -7.550 -9.692 1.00 93.06 111 LYS A C 1
ATOM 896 O O . LYS A 1 111 ? 9.804 -7.943 -9.123 1.00 93.06 111 LYS A O 1
ATOM 901 N N . GLN A 1 112 ? 11.880 -7.107 -9.024 1.00 92.38 112 GLN A N 1
ATOM 902 C CA . GLN A 1 112 ? 11.942 -7.102 -7.561 1.00 92.38 112 GLN A CA 1
ATOM 903 C C . GLN A 1 112 ? 10.843 -6.228 -6.930 1.00 92.38 112 GLN A C 1
ATOM 905 O O . GLN A 1 112 ? 10.200 -6.638 -5.964 1.00 92.38 112 GLN A O 1
ATOM 910 N N . PHE A 1 113 ? 10.566 -5.043 -7.483 1.00 93.44 113 PHE A N 1
ATOM 911 C CA . PHE A 1 113 ? 9.477 -4.197 -6.984 1.00 93.44 113 PHE A CA 1
ATOM 912 C C . PHE A 1 113 ? 8.098 -4.839 -7.171 1.00 93.44 113 PHE A C 1
ATOM 914 O O . PHE A 1 113 ? 7.239 -4.695 -6.296 1.00 93.44 113 PHE A O 1
ATOM 921 N N . LEU A 1 114 ? 7.889 -5.560 -8.274 1.00 92.38 114 LEU A N 1
ATOM 922 C CA . LEU A 1 114 ? 6.662 -6.318 -8.518 1.00 92.38 114 LEU A CA 1
ATOM 923 C C . LEU A 1 114 ? 6.532 -7.508 -7.557 1.00 92.38 114 LEU A C 1
ATOM 925 O O . LEU A 1 114 ? 5.457 -7.730 -7.001 1.00 92.38 114 LEU A O 1
ATOM 929 N N . GLU A 1 115 ? 7.621 -8.226 -7.281 1.00 91.50 115 GLU A N 1
ATOM 930 C CA . GLU A 1 115 ? 7.660 -9.301 -6.281 1.00 91.50 115 GLU A CA 1
ATOM 931 C C . GLU A 1 115 ? 7.334 -8.797 -4.867 1.00 91.50 115 GLU A C 1
ATOM 933 O O . GLU A 1 115 ? 6.643 -9.471 -4.105 1.00 91.50 115 GLU A O 1
ATOM 938 N N . GLU A 1 116 ? 7.757 -7.580 -4.520 1.00 89.94 116 GLU A N 1
ATOM 939 C CA . GLU A 1 116 ? 7.394 -6.914 -3.261 1.00 89.94 116 GLU A CA 1
ATOM 940 C C . GLU A 1 116 ? 5.920 -6.460 -3.222 1.00 89.94 116 GLU A C 1
ATOM 942 O O . GLU A 1 116 ? 5.398 -6.088 -2.168 1.00 89.94 116 GLU A O 1
ATOM 947 N N . GLY A 1 117 ? 5.209 -6.516 -4.350 1.00 90.25 117 GLY A N 1
ATOM 948 C CA . GLY A 1 117 ? 3.812 -6.103 -4.462 1.00 90.25 117 GLY A CA 1
ATOM 949 C C . GLY A 1 117 ? 3.627 -4.594 -4.637 1.00 90.25 117 GLY A C 1
ATOM 950 O O . GLY A 1 117 ? 2.565 -4.061 -4.297 1.00 90.25 117 GLY A O 1
ATOM 951 N N . ASN A 1 118 ? 4.653 -3.893 -5.124 1.00 93.75 118 ASN A N 1
ATOM 952 C CA . ASN A 1 118 ? 4.581 -2.481 -5.484 1.00 93.75 118 ASN A CA 1
ATOM 953 C C . ASN A 1 118 ? 4.167 -2.319 -6.951 1.00 93.75 118 ASN A C 1
ATOM 955 O O . ASN A 1 118 ? 4.494 -3.149 -7.795 1.00 93.75 118 ASN A O 1
ATOM 959 N N . LYS A 1 119 ? 3.474 -1.221 -7.266 1.00 94.44 119 LYS A N 1
ATOM 960 C CA . LYS A 1 119 ? 3.230 -0.832 -8.662 1.00 94.44 119 LYS A CA 1
ATOM 961 C C . LYS A 1 119 ? 4.490 -0.177 -9.214 1.00 94.44 119 LYS A C 1
ATOM 963 O O . LYS A 1 119 ? 5.134 0.591 -8.496 1.00 94.44 119 LYS A O 1
ATOM 968 N N . VAL A 1 120 ? 4.819 -0.422 -10.475 1.00 96.19 120 VAL A N 1
ATO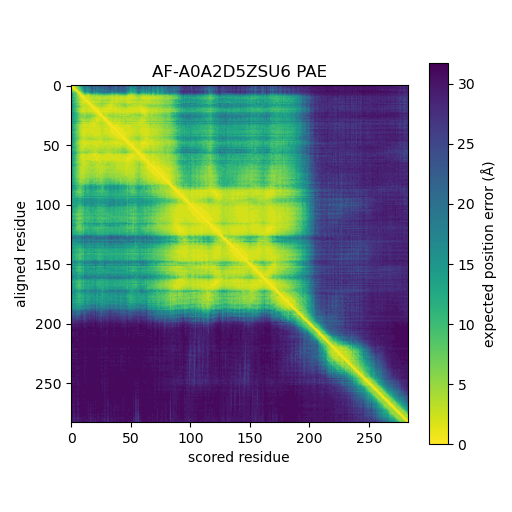M 969 C CA . VAL A 1 120 ? 5.986 0.185 -11.122 1.00 96.19 120 VAL A CA 1
ATOM 970 C C . VAL A 1 120 ? 5.524 1.105 -12.241 1.00 96.19 120 VAL A C 1
ATOM 972 O O . VAL A 1 120 ? 4.768 0.712 -13.123 1.00 96.19 120 VAL A O 1
ATOM 975 N N . LYS A 1 121 ? 5.978 2.355 -12.196 1.00 95.88 121 LYS A N 1
ATOM 976 C CA . LYS A 1 121 ? 5.766 3.355 -13.238 1.00 95.88 121 LYS A CA 1
ATOM 977 C C . LYS A 1 121 ? 7.065 3.542 -14.006 1.00 95.88 121 LYS A C 1
ATOM 979 O O . LYS A 1 121 ? 8.028 4.102 -13.481 1.00 95.88 121 LYS A O 1
ATOM 984 N N . PHE A 1 122 ? 7.085 3.098 -15.251 1.00 95.38 122 PHE A N 1
ATOM 985 C CA . PHE A 1 122 ? 8.198 3.321 -16.158 1.00 95.38 122 PHE A CA 1
ATOM 986 C C . PHE A 1 122 ? 8.085 4.702 -16.792 1.00 95.38 122 PHE A C 1
ATOM 988 O O . PHE A 1 122 ? 7.022 5.093 -17.271 1.00 95.38 122 PHE A O 1
ATOM 995 N N . ARG A 1 123 ? 9.191 5.446 -16.785 1.00 95.06 123 ARG A N 1
ATOM 996 C CA . ARG A 1 123 ? 9.316 6.757 -17.429 1.00 95.06 123 ARG A CA 1
ATOM 997 C C . ARG A 1 123 ? 10.477 6.723 -18.405 1.00 95.06 123 ARG A C 1
ATOM 999 O O . ARG A 1 123 ? 11.636 6.770 -17.989 1.00 95.06 123 ARG A O 1
ATOM 1006 N N . ILE A 1 124 ? 10.167 6.660 -19.693 1.00 93.56 124 ILE A N 1
ATOM 1007 C CA . ILE A 1 124 ? 11.150 6.717 -20.775 1.00 93.56 124 ILE A CA 1
ATOM 1008 C C . ILE A 1 124 ? 11.272 8.173 -21.202 1.00 93.56 124 ILE A C 1
ATOM 1010 O O . ILE A 1 124 ? 10.349 8.735 -21.783 1.00 93.56 124 ILE A O 1
ATOM 1014 N N . ILE A 1 125 ? 12.399 8.804 -20.889 1.00 92.06 125 ILE A N 1
ATOM 1015 C CA . ILE A 1 125 ? 12.642 10.200 -21.253 1.00 92.06 125 ILE A CA 1
ATOM 1016 C C . ILE A 1 125 ? 13.235 10.311 -22.657 1.00 92.06 125 ILE A C 1
ATOM 1018 O O . ILE A 1 125 ? 14.221 9.646 -22.983 1.00 92.06 125 ILE A O 1
ATOM 1022 N N . PHE A 1 126 ? 12.677 11.219 -23.455 1.00 90.56 126 PHE A N 1
ATOM 1023 C CA . PHE A 1 126 ? 13.235 11.603 -24.749 1.00 90.56 126 PHE A CA 1
ATOM 1024 C C . PHE A 1 126 ? 14.176 12.795 -24.571 1.00 90.56 126 PHE A C 1
ATOM 1026 O O . PHE A 1 126 ? 13.870 13.728 -23.820 1.00 90.56 126 PHE A O 1
ATOM 1033 N N . ARG A 1 127 ? 15.318 12.804 -25.270 1.00 87.81 127 ARG A N 1
ATOM 1034 C CA . ARG A 1 127 ? 16.239 13.949 -25.253 1.00 87.81 127 ARG A CA 1
ATOM 1035 C C . ARG A 1 127 ? 16.307 14.632 -26.618 1.00 87.81 127 ARG A C 1
ATOM 1037 O O . ARG A 1 127 ? 16.688 14.032 -27.619 1.00 87.81 127 ARG A O 1
ATOM 1044 N N . GLY A 1 128 ? 16.000 15.931 -26.642 1.00 86.38 128 GLY A N 1
ATOM 1045 C CA . GLY A 1 128 ? 16.189 16.802 -27.808 1.00 86.38 128 GLY A CA 1
ATOM 1046 C C . GLY A 1 128 ? 15.511 16.265 -29.071 1.00 86.38 128 GLY A C 1
ATOM 1047 O O . GLY A 1 128 ? 14.289 16.204 -29.148 1.00 86.38 128 GLY A O 1
ATOM 1048 N N . ARG A 1 129 ? 16.314 15.846 -30.056 1.00 85.75 129 ARG A N 1
ATOM 1049 C CA . ARG A 1 129 ? 15.846 15.392 -31.381 1.00 85.75 129 ARG A CA 1
ATOM 1050 C C . ARG A 1 129 ? 15.028 14.092 -31.342 1.00 85.75 129 ARG A C 1
ATOM 1052 O O . ARG A 1 129 ? 14.314 13.794 -32.294 1.00 85.75 129 ARG A O 1
ATOM 1059 N N . GLU A 1 130 ? 15.090 13.342 -30.244 1.00 84.12 130 GLU A N 1
ATOM 1060 C CA . GLU A 1 130 ? 14.362 12.078 -30.053 1.00 84.12 130 GLU A CA 1
ATOM 1061 C C . GLU A 1 130 ? 12.849 12.272 -29.848 1.00 84.12 130 GLU A C 1
ATOM 1063 O O . GLU A 1 130 ? 12.081 11.345 -30.076 1.00 84.12 130 GLU A O 1
ATOM 1068 N N . LEU A 1 131 ? 12.397 13.487 -29.503 1.00 83.56 131 LEU A N 1
ATOM 1069 C CA . LEU A 1 131 ? 10.971 13.836 -29.362 1.00 83.56 131 LEU A CA 1
ATOM 1070 C C . LEU A 1 131 ? 10.146 13.593 -30.639 1.00 83.56 131 LEU A C 1
ATOM 1072 O O . LEU A 1 131 ? 8.932 13.374 -30.557 1.00 83.56 131 LEU A O 1
ATOM 1076 N N . SER A 1 132 ? 10.817 13.641 -31.796 1.00 83.88 132 SER A N 1
ATOM 1077 C CA . SER A 1 132 ? 10.236 13.405 -33.121 1.00 83.88 132 SER A CA 1
ATOM 1078 C C . SER A 1 132 ? 9.938 11.930 -33.406 1.00 83.88 132 SER A C 1
ATOM 1080 O O . SER A 1 132 ? 9.135 11.646 -34.285 1.00 83.88 132 SER A O 1
ATOM 1082 N N . ARG A 1 133 ? 10.543 10.992 -32.656 1.00 84.00 133 ARG A N 1
ATOM 1083 C CA . ARG A 1 133 ? 10.409 9.538 -32.860 1.00 84.00 133 ARG A CA 1
ATOM 1084 C C . ARG A 1 133 ? 9.833 8.855 -31.615 1.00 84.00 133 ARG A C 1
ATOM 1086 O O . ARG A 1 133 ? 10.564 8.168 -30.901 1.00 84.00 133 ARG A O 1
ATOM 1093 N N . PRO A 1 134 ? 8.532 9.040 -31.328 1.00 84.75 134 PRO A N 1
ATOM 1094 C CA . PRO A 1 134 ? 7.881 8.378 -30.200 1.00 84.75 134 PRO A CA 1
ATOM 1095 C C . PRO A 1 134 ? 7.780 6.854 -30.371 1.00 84.75 134 PRO A C 1
ATOM 1097 O O . PRO A 1 134 ? 7.690 6.154 -29.367 1.00 84.75 134 PRO A O 1
ATOM 1100 N N . GLU A 1 135 ? 7.836 6.351 -31.609 1.00 89.81 135 GLU A N 1
ATOM 1101 C CA . GLU A 1 135 ? 7.780 4.921 -31.956 1.00 89.81 135 GLU A CA 1
ATOM 1102 C C . GLU A 1 135 ? 8.862 4.114 -31.237 1.00 89.81 135 GLU A C 1
ATOM 1104 O O . GLU A 1 135 ? 8.544 3.166 -30.532 1.00 89.81 135 GLU A O 1
ATOM 1109 N N . ARG A 1 136 ? 10.112 4.588 -31.239 1.00 88.75 136 ARG A N 1
ATOM 1110 C CA . ARG A 1 136 ? 11.210 3.925 -30.513 1.00 88.75 136 ARG A CA 1
ATOM 1111 C C . ARG A 1 136 ? 10.999 3.845 -29.006 1.00 88.75 136 ARG A C 1
ATOM 1113 O O . ARG A 1 136 ? 11.519 2.958 -28.340 1.00 88.75 136 ARG A O 1
ATOM 1120 N N . GLY A 1 137 ? 10.282 4.816 -28.442 1.00 89.25 137 GLY A N 1
ATOM 1121 C CA . GLY A 1 137 ? 9.924 4.783 -27.027 1.00 89.25 137 GLY A CA 1
ATOM 1122 C C . GLY A 1 137 ? 8.840 3.751 -26.726 1.00 89.25 137 GLY A C 1
ATOM 1123 O O . GLY A 1 137 ? 8.813 3.239 -25.612 1.00 89.25 137 GLY A O 1
ATOM 1124 N N . ARG A 1 138 ? 7.968 3.454 -27.699 1.00 90.50 138 ARG A N 1
ATOM 1125 C CA . ARG A 1 138 ? 7.000 2.355 -27.613 1.00 90.50 138 ARG A CA 1
ATOM 1126 C C . ARG A 1 138 ? 7.693 1.010 -27.785 1.00 90.50 138 ARG A C 1
ATOM 1128 O O . ARG A 1 138 ? 7.564 0.202 -26.886 1.00 90.50 138 ARG A O 1
ATOM 1135 N N . GLU A 1 139 ? 8.548 0.849 -28.794 1.00 91.69 139 GLU A N 1
ATOM 1136 C CA . GLU A 1 139 ? 9.355 -0.371 -28.994 1.00 91.69 139 GLU A CA 1
ATOM 1137 C C . GLU A 1 139 ? 10.138 -0.759 -27.728 1.00 91.69 139 GLU A C 1
ATOM 1139 O O . GLU A 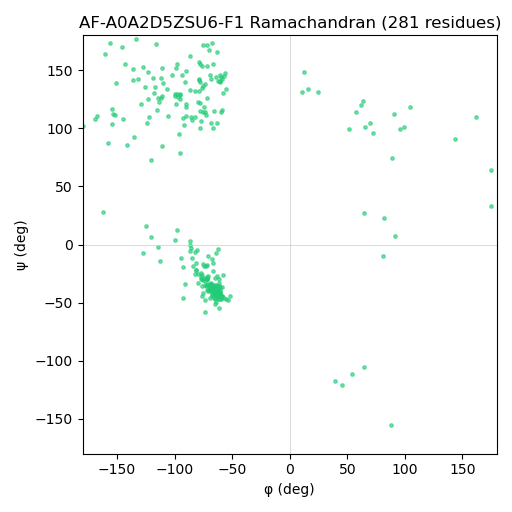1 139 ? 10.138 -1.913 -27.306 1.00 91.69 139 GLU A O 1
ATOM 1144 N N . LEU A 1 140 ? 10.771 0.220 -27.066 1.00 91.75 140 LEU A N 1
ATOM 1145 C CA . LEU A 1 140 ? 11.465 -0.016 -25.799 1.00 91.75 140 LEU A CA 1
ATOM 1146 C C . LEU A 1 140 ? 10.504 -0.350 -24.647 1.00 91.75 140 LEU A C 1
ATOM 1148 O O . LEU A 1 140 ? 10.878 -1.075 -23.734 1.00 91.75 140 LEU A O 1
ATOM 1152 N N . ALA A 1 141 ? 9.293 0.205 -24.635 1.00 92.06 141 ALA A N 1
ATOM 1153 C CA . ALA A 1 141 ? 8.296 -0.151 -23.630 1.00 92.06 141 ALA A CA 1
ATOM 1154 C C . ALA A 1 141 ? 7.760 -1.572 -23.851 1.00 92.06 141 ALA A C 1
ATOM 1156 O O . ALA A 1 141 ? 7.611 -2.312 -22.882 1.00 92.06 141 ALA A O 1
ATOM 1157 N N . ASP A 1 142 ? 7.541 -1.959 -25.105 1.00 92.88 142 ASP A N 1
ATOM 1158 C CA . ASP A 1 142 ? 7.062 -3.282 -25.492 1.00 92.88 142 ASP A CA 1
ATOM 1159 C C . ASP A 1 142 ? 8.109 -4.355 -25.160 1.00 92.88 142 ASP A C 1
ATOM 1161 O O . ASP A 1 142 ? 7.770 -5.366 -24.547 1.00 92.88 142 ASP A O 1
ATOM 1165 N N . SER A 1 143 ? 9.400 -4.088 -25.400 1.00 92.75 143 SER A N 1
ATOM 1166 C CA . SER A 1 143 ? 10.470 -5.008 -24.982 1.00 92.75 143 SER A CA 1
ATOM 1167 C C . SER A 1 143 ? 10.558 -5.168 -23.461 1.00 92.75 143 SER A C 1
ATOM 1169 O O . SER A 1 143 ? 10.837 -6.253 -22.958 1.00 92.75 143 SER A O 1
ATOM 1171 N N . ILE A 1 144 ? 10.293 -4.106 -22.687 1.00 92.81 144 ILE A N 1
ATOM 1172 C CA . ILE A 1 144 ? 10.202 -4.203 -21.220 1.00 92.81 144 ILE A CA 1
ATOM 1173 C C . ILE A 1 144 ? 9.006 -5.065 -20.813 1.00 92.81 144 ILE A C 1
ATOM 1175 O O . ILE A 1 144 ? 9.126 -5.845 -19.870 1.00 92.81 144 ILE A O 1
ATOM 1179 N N . LEU A 1 145 ? 7.857 -4.927 -21.480 1.00 92.44 145 LEU A N 1
ATOM 1180 C CA . LEU A 1 145 ? 6.677 -5.745 -21.198 1.00 92.44 145 LEU A CA 1
ATOM 1181 C C . LEU A 1 145 ? 6.946 -7.224 -21.464 1.00 92.44 145 LEU A C 1
ATOM 1183 O O . LEU A 1 145 ? 6.626 -8.048 -20.611 1.00 92.44 145 LEU A O 1
ATOM 1187 N N . GLU A 1 146 ? 7.600 -7.545 -22.578 1.00 93.12 146 GLU A N 1
ATOM 1188 C CA . GLU A 1 146 ? 8.026 -8.906 -22.907 1.00 93.12 146 GLU A CA 1
ATOM 1189 C C . GLU A 1 146 ? 8.992 -9.461 -21.849 1.00 93.12 146 GLU A C 1
ATOM 1191 O O . GLU A 1 146 ? 8.775 -10.542 -21.303 1.00 93.12 146 GLU A O 1
ATOM 1196 N N . ALA A 1 147 ? 9.995 -8.674 -21.449 1.00 91.75 147 ALA A N 1
ATOM 1197 C CA . ALA A 1 147 ? 10.948 -9.079 -20.419 1.00 91.75 147 ALA A CA 1
ATOM 1198 C C . ALA A 1 147 ? 10.307 -9.257 -19.027 1.00 91.75 147 ALA A C 1
ATOM 1200 O O . ALA A 1 147 ? 10.812 -10.032 -18.203 1.00 91.75 147 ALA A O 1
ATOM 1201 N N . LEU A 1 148 ? 9.228 -8.524 -18.726 1.00 90.00 148 LEU A N 1
ATOM 1202 C CA . LEU A 1 148 ? 8.457 -8.655 -17.487 1.00 90.00 148 LEU A CA 1
ATOM 1203 C C . LEU A 1 148 ? 7.481 -9.835 -17.522 1.00 90.00 148 LEU A C 1
ATOM 1205 O O . LEU A 1 148 ? 7.268 -10.433 -16.464 1.00 90.00 148 LEU A O 1
ATOM 1209 N N . GLY A 1 149 ? 6.930 -10.163 -18.694 1.00 87.44 149 GLY A N 1
ATOM 1210 C CA . GLY A 1 149 ? 6.079 -11.323 -18.958 1.00 87.44 149 GLY A CA 1
ATOM 1211 C C . GLY A 1 149 ? 5.104 -11.628 -17.820 1.00 87.44 149 GLY A C 1
ATOM 1212 O O . GLY A 1 149 ? 4.277 -10.803 -17.433 1.00 87.44 149 GLY A O 1
ATOM 1213 N N . ASP A 1 150 ? 5.262 -12.806 -17.218 1.00 85.12 150 ASP A N 1
ATOM 1214 C CA . ASP A 1 150 ? 4.361 -13.336 -16.192 1.00 85.12 150 ASP A CA 1
ATOM 1215 C C . ASP A 1 150 ? 4.348 -12.590 -14.851 1.00 85.12 150 ASP A C 1
ATOM 1217 O O . ASP A 1 150 ? 3.461 -12.829 -14.022 1.00 85.12 150 ASP A O 1
ATOM 1221 N N . HIS A 1 151 ? 5.306 -11.696 -14.603 1.00 84.25 151 HIS A N 1
ATOM 1222 C CA . HIS A 1 151 ? 5.401 -10.967 -13.337 1.00 84.25 151 HIS A CA 1
ATOM 1223 C C . HIS A 1 151 ? 4.462 -9.751 -13.276 1.00 84.25 151 HIS A C 1
ATOM 1225 O O . HIS A 1 151 ? 4.127 -9.282 -12.181 1.00 84.25 151 HIS A O 1
ATOM 1231 N N . ALA A 1 152 ? 4.035 -9.229 -14.427 1.00 90.06 152 ALA A N 1
ATOM 1232 C CA . ALA A 1 152 ? 3.349 -7.948 -14.530 1.00 90.06 152 ALA A CA 1
ATOM 1233 C C . ALA A 1 152 ? 1.976 -8.061 -15.202 1.00 90.06 152 ALA A C 1
ATOM 1235 O O . ALA A 1 152 ? 1.753 -8.866 -16.097 1.00 90.06 152 ALA A O 1
ATOM 1236 N N . VAL A 1 153 ? 1.061 -7.192 -14.784 1.00 92.62 153 VAL A N 1
ATOM 1237 C CA . VAL A 1 153 ? -0.197 -6.891 -15.470 1.00 92.62 153 VAL A CA 1
ATOM 1238 C C . VAL A 1 153 ? -0.159 -5.417 -15.853 1.00 92.62 153 VAL A C 1
ATOM 1240 O O . VAL A 1 153 ? 0.157 -4.560 -15.020 1.00 92.62 153 VAL A O 1
ATOM 1243 N N . VAL A 1 154 ? -0.454 -5.112 -17.113 1.00 93.69 154 VAL A N 1
ATOM 1244 C CA . VAL A 1 154 ? -0.457 -3.736 -17.624 1.00 93.69 154 VAL A CA 1
ATOM 1245 C C . VAL A 1 154 ? -1.700 -3.012 -17.107 1.00 93.69 154 VAL A C 1
ATOM 1247 O O . VAL A 1 154 ? -2.817 -3.429 -17.385 1.00 93.69 154 VAL A O 1
ATOM 1250 N N . ASP A 1 155 ? -1.497 -1.944 -16.332 1.00 92.19 155 ASP A N 1
ATOM 1251 C CA . ASP A 1 155 ? -2.574 -1.091 -15.798 1.00 92.19 155 ASP A CA 1
ATOM 1252 C C . ASP A 1 155 ? -2.824 0.079 -16.763 1.00 92.19 155 ASP A C 1
ATOM 1254 O O . ASP A 1 155 ? -3.948 0.369 -17.159 1.00 92.19 155 ASP A O 1
ATOM 1258 N N . SER A 1 156 ? -1.735 0.713 -17.212 1.00 92.50 156 SER A N 1
ATOM 1259 C CA . SER A 1 156 ? -1.757 1.772 -18.220 1.00 92.50 156 SER A CA 1
ATOM 1260 C C . SER A 1 156 ? -0.749 1.439 -19.320 1.00 92.50 156 SER A C 1
ATOM 1262 O O . SER A 1 156 ? 0.445 1.343 -19.003 1.00 92.50 156 SER A O 1
ATOM 1264 N N . PRO A 1 157 ? -1.185 1.308 -20.589 1.00 91.50 157 PRO A N 1
ATOM 1265 C CA . PRO A 1 157 ? -0.289 1.039 -21.710 1.00 91.50 157 PRO A CA 1
ATOM 1266 C C . PRO A 1 157 ? 0.701 2.199 -21.916 1.00 91.50 157 PRO A C 1
ATOM 1268 O O . PRO A 1 157 ? 0.500 3.285 -21.357 1.00 91.50 157 PRO A O 1
ATOM 1271 N N . PRO A 1 158 ? 1.773 2.003 -22.706 1.00 92.94 158 PRO A N 1
ATOM 1272 C CA . PRO A 1 158 ? 2.760 3.043 -22.968 1.00 92.94 158 PRO A CA 1
ATOM 1273 C C . PRO A 1 158 ? 2.138 4.237 -23.705 1.00 92.94 158 PRO A C 1
ATOM 1275 O O . PRO A 1 158 ? 1.896 4.214 -24.913 1.00 92.94 158 PRO A O 1
ATOM 1278 N N . MET A 1 159 ? 1.912 5.324 -22.966 1.00 90.44 159 MET A N 1
ATOM 1279 C CA . MET A 1 159 ? 1.348 6.568 -23.487 1.00 90.44 159 MET A CA 1
ATOM 1280 C C . MET A 1 159 ? 2.401 7.677 -23.513 1.00 90.44 159 MET A C 1
ATOM 1282 O O . MET A 1 159 ? 3.185 7.848 -22.577 1.00 90.44 159 MET A O 1
ATOM 1286 N N . LYS A 1 160 ? 2.410 8.469 -24.591 1.00 89.31 160 LYS A N 1
ATOM 1287 C CA . LYS A 1 160 ? 3.287 9.639 -24.714 1.00 89.31 160 LYS A CA 1
ATOM 1288 C C . LYS A 1 160 ? 2.736 10.778 -23.853 1.00 89.31 160 LYS A C 1
ATOM 1290 O O . LYS A 1 160 ? 1.696 11.345 -24.168 1.00 89.31 160 LYS A O 1
ATOM 1295 N N . ALA A 1 161 ? 3.467 11.150 -22.810 1.00 88.38 161 ALA A N 1
ATOM 1296 C CA . ALA A 1 161 ? 3.180 12.281 -21.937 1.00 88.38 161 ALA A CA 1
ATOM 1297 C C . ALA A 1 161 ? 4.236 13.382 -22.150 1.00 88.38 161 ALA A C 1
ATOM 1299 O O . ALA A 1 161 ? 5.248 13.476 -21.453 1.00 88.38 161 ALA A O 1
ATOM 1300 N N . GLY A 1 162 ? 4.022 14.228 -23.162 1.00 88.00 162 GLY A N 1
ATOM 1301 C CA . GLY A 1 162 ? 4.917 15.342 -23.486 1.00 88.00 162 GLY A CA 1
ATOM 1302 C C . GLY A 1 162 ? 6.308 14.881 -23.934 1.00 88.00 162 GLY A C 1
ATOM 1303 O O . GLY A 1 162 ? 6.483 14.421 -25.063 1.00 88.00 162 GLY A O 1
ATOM 1304 N N . ARG A 1 163 ? 7.304 15.033 -23.049 1.00 89.50 163 ARG A N 1
ATOM 1305 C CA . ARG A 1 163 ? 8.718 14.686 -23.302 1.00 89.50 163 ARG A CA 1
ATOM 1306 C C . ARG A 1 163 ? 9.146 13.323 -22.765 1.00 89.50 163 ARG A C 1
ATOM 1308 O O . ARG A 1 163 ? 10.338 13.021 -22.708 1.00 89.50 163 ARG A O 1
ATOM 1315 N N . GLU A 1 164 ? 8.182 12.509 -22.373 1.00 92.44 164 GLU A N 1
ATOM 1316 C CA . GLU A 1 164 ? 8.402 11.151 -21.903 1.00 92.44 164 GLU A CA 1
ATOM 1317 C C . GLU A 1 164 ? 7.284 10.220 -22.362 1.00 92.44 164 GLU A C 1
ATOM 1319 O O . GLU A 1 164 ? 6.169 10.659 -22.632 1.00 92.44 164 GLU A O 1
ATOM 1324 N N . THR A 1 165 ? 7.589 8.932 -22.449 1.00 93.00 165 THR A N 1
ATOM 1325 C CA . THR A 1 165 ? 6.588 7.869 -22.521 1.00 93.00 165 THR A CA 1
ATOM 1326 C C . THR A 1 165 ? 6.453 7.269 -21.133 1.00 93.00 165 THR A C 1
ATOM 1328 O O . THR A 1 165 ? 7.456 6.941 -20.492 1.00 93.00 165 THR A O 1
ATOM 1331 N N . VAL A 1 166 ? 5.218 7.164 -20.653 1.00 94.38 166 VAL A N 1
ATOM 1332 C CA . VAL A 1 166 ? 4.901 6.648 -19.324 1.00 94.38 166 VAL A CA 1
ATOM 1333 C C . VAL A 1 166 ? 4.075 5.381 -19.466 1.00 94.38 166 VAL A C 1
ATOM 1335 O O . VAL A 1 166 ? 3.137 5.330 -20.256 1.00 94.38 166 VAL A O 1
ATOM 1338 N N . MET A 1 167 ? 4.426 4.373 -18.677 1.00 94.69 167 MET A N 1
ATOM 1339 C CA . MET A 1 167 ? 3.709 3.106 -18.580 1.00 94.69 167 MET A CA 1
ATOM 1340 C C . MET A 1 167 ? 3.587 2.721 -17.110 1.00 94.69 167 MET A C 1
ATOM 1342 O O . MET A 1 167 ? 4.521 2.945 -16.335 1.00 94.69 167 MET A O 1
ATOM 1346 N N . VAL A 1 168 ? 2.450 2.154 -16.713 1.00 95.19 168 VAL A N 1
ATOM 1347 C CA . VAL A 1 168 ? 2.231 1.692 -15.336 1.00 95.19 168 VAL A CA 1
ATOM 1348 C C . VAL A 1 168 ? 1.883 0.217 -15.358 1.00 95.19 168 VAL A C 1
ATOM 1350 O O . VAL A 1 168 ? 0.933 -0.200 -16.020 1.00 95.19 168 VAL A O 1
ATOM 1353 N N . VAL A 1 169 ? 2.646 -0.557 -14.594 1.00 94.75 169 VAL A N 1
ATOM 1354 C CA . VAL A 1 169 ? 2.440 -1.990 -14.419 1.00 94.75 169 VAL A CA 1
ATOM 1355 C C . VAL A 1 169 ? 2.160 -2.309 -12.957 1.00 94.75 169 VAL A C 1
ATOM 1357 O O . VAL A 1 169 ? 2.714 -1.703 -12.030 1.00 94.75 169 VAL A O 1
ATOM 1360 N N . SER A 1 170 ? 1.280 -3.277 -12.758 1.00 94.06 170 SER A N 1
ATOM 1361 C CA . SER A 1 170 ? 0.920 -3.821 -11.457 1.00 94.06 170 SER A CA 1
ATOM 1362 C C . SER A 1 170 ? 1.436 -5.255 -11.333 1.00 94.06 170 SER A C 1
ATOM 1364 O O . SER A 1 170 ? 1.585 -5.941 -12.342 1.00 94.06 170 SER A O 1
ATOM 1366 N N . PRO A 1 171 ? 1.725 -5.733 -10.115 1.00 94.00 171 PRO A N 1
ATOM 1367 C CA . PRO A 1 171 ? 2.142 -7.114 -9.917 1.00 94.00 171 PRO A CA 1
ATOM 1368 C C . PRO A 1 171 ? 0.983 -8.067 -10.207 1.00 94.00 171 PRO A C 1
ATOM 1370 O O . PRO A 1 171 ? -0.165 -7.784 -9.851 1.00 94.00 171 PRO A O 1
ATOM 1373 N N . ARG A 1 172 ? 1.280 -9.218 -10.814 1.00 92.06 172 ARG A N 1
ATOM 1374 C CA . ARG A 1 172 ? 0.279 -10.275 -11.005 1.00 92.06 172 ARG A CA 1
ATOM 1375 C C . ARG A 1 172 ? -0.186 -10.828 -9.653 1.00 92.06 172 ARG A C 1
ATOM 1377 O O . ARG A 1 172 ? 0.596 -10.948 -8.703 1.00 92.06 172 ARG A O 1
ATOM 1384 N N . ALA A 1 173 ? -1.469 -11.175 -9.561 1.00 85.25 173 ALA A N 1
ATOM 1385 C CA . ALA A 1 173 ? -2.042 -11.761 -8.352 1.00 85.25 173 ALA A CA 1
ATOM 1386 C C . ALA A 1 173 ? -1.265 -13.027 -7.937 1.00 85.25 173 ALA A C 1
ATOM 1388 O O . ALA A 1 173 ? -0.921 -13.864 -8.769 1.00 85.25 173 ALA A O 1
ATOM 1389 N N . GLY A 1 174 ? -0.943 -13.146 -6.647 1.00 81.88 174 GLY A N 1
ATOM 1390 C CA . GLY A 1 174 ? -0.204 -14.289 -6.097 1.00 81.88 174 GLY A CA 1
ATOM 1391 C C . GLY A 1 174 ? 1.321 -14.253 -6.276 1.00 81.88 174 GLY A C 1
ATOM 1392 O O . GLY A 1 174 ? 2.007 -15.032 -5.616 1.00 81.88 174 GLY A O 1
ATOM 1393 N N . LEU A 1 175 ? 1.885 -13.332 -7.073 1.00 83.69 175 LEU A N 1
ATOM 1394 C CA . LEU A 1 175 ? 3.342 -13.241 -7.260 1.00 83.69 175 LEU A CA 1
ATOM 1395 C C . LEU A 1 175 ? 4.078 -12.963 -5.940 1.00 83.69 175 LEU A C 1
ATOM 1397 O O . LEU A 1 175 ? 5.119 -13.552 -5.666 1.00 83.69 175 LEU A O 1
ATOM 1401 N N . ARG A 1 176 ? 3.501 -12.115 -5.085 1.00 83.56 176 ARG A N 1
ATOM 1402 C CA . ARG A 1 176 ? 4.094 -11.755 -3.793 1.00 83.56 176 ARG A CA 1
ATOM 1403 C C . ARG A 1 176 ? 4.184 -12.933 -2.830 1.00 83.56 176 ARG A C 1
ATOM 1405 O O . ARG A 1 176 ? 5.178 -13.070 -2.129 1.00 83.56 176 ARG A O 1
ATOM 1412 N N . GLU A 1 177 ? 3.152 -13.770 -2.777 1.00 86.06 177 GLU A N 1
ATOM 1413 C CA . GLU A 1 177 ? 3.152 -14.930 -1.881 1.00 86.06 177 GLU A CA 1
ATOM 1414 C C . GLU A 1 177 ? 4.169 -15.975 -2.364 1.00 86.06 177 GLU A C 1
ATOM 1416 O O . GLU A 1 177 ? 4.941 -16.490 -1.558 1.00 86.06 177 GLU A O 1
ATOM 1421 N N . LYS A 1 178 ? 4.296 -16.165 -3.687 1.00 85.56 178 LYS A N 1
ATOM 1422 C CA . LYS A 1 178 ? 5.375 -16.972 -4.285 1.00 85.56 178 LYS A CA 1
ATOM 1423 C C . LYS A 1 178 ? 6.766 -16.408 -3.965 1.00 85.56 178 LYS A C 1
ATOM 1425 O O . LYS A 1 178 ? 7.660 -17.155 -3.576 1.00 85.56 178 LYS A O 1
ATOM 1430 N N . ALA A 1 179 ? 6.951 -15.093 -4.078 1.00 84.81 179 ALA A N 1
ATOM 1431 C CA . ALA A 1 179 ? 8.225 -14.438 -3.784 1.00 84.81 179 ALA A CA 1
ATOM 1432 C C . ALA A 1 179 ? 8.597 -14.512 -2.294 1.00 84.81 179 ALA A C 1
ATOM 1434 O O . ALA A 1 179 ? 9.758 -14.743 -1.963 1.00 84.81 179 ALA A O 1
ATOM 1435 N N . LYS A 1 180 ? 7.623 -14.365 -1.386 1.00 84.38 180 LYS A N 1
ATOM 1436 C CA . LYS A 1 180 ? 7.830 -14.573 0.055 1.00 84.38 180 LYS A CA 1
ATOM 1437 C C . LYS A 1 180 ? 8.220 -16.012 0.369 1.00 84.38 180 LYS A C 1
ATOM 1439 O O . LYS A 1 180 ? 9.175 -16.201 1.109 1.00 84.38 180 LYS A O 1
ATOM 1444 N N . ALA A 1 181 ? 7.533 -16.997 -0.214 1.00 85.56 181 ALA A N 1
ATOM 1445 C CA . ALA A 1 181 ? 7.872 -18.407 -0.037 1.00 85.56 181 ALA A CA 1
ATOM 1446 C C . ALA A 1 181 ? 9.306 -18.699 -0.510 1.00 85.56 181 ALA A C 1
ATOM 1448 O O . ALA A 1 181 ? 10.082 -19.317 0.212 1.00 85.56 181 ALA A O 1
ATOM 1449 N N . ARG A 1 182 ? 9.698 -18.159 -1.674 1.00 86.56 182 ARG A N 1
ATOM 1450 C CA . ARG A 1 182 ? 11.067 -18.286 -2.193 1.00 86.56 182 ARG A CA 1
ATOM 1451 C C . ARG A 1 182 ? 12.105 -17.607 -1.294 1.00 86.56 182 ARG A C 1
ATOM 1453 O O . ARG A 1 182 ? 13.153 -18.191 -1.046 1.00 86.56 182 ARG A O 1
ATOM 1460 N N . LYS A 1 183 ? 11.832 -16.393 -0.799 1.00 83.44 183 LYS A N 1
ATOM 1461 C CA . LYS A 1 183 ? 12.737 -15.688 0.126 1.00 83.44 183 LYS A CA 1
ATOM 1462 C C . LYS A 1 183 ? 12.860 -16.402 1.472 1.00 83.44 183 LYS A C 1
ATOM 1464 O O . LYS A 1 183 ? 13.960 -16.457 2.000 1.00 83.44 183 LYS A O 1
ATOM 1469 N N . ALA A 1 184 ? 11.771 -16.962 1.997 1.00 84.00 184 ALA A N 1
ATOM 1470 C CA . ALA A 1 184 ? 11.792 -17.742 3.232 1.00 84.00 184 ALA A CA 1
ATOM 1471 C C . ALA A 1 184 ? 12.606 -19.037 3.075 1.00 84.00 184 ALA A C 1
ATOM 1473 O O . ALA A 1 184 ? 13.424 -19.341 3.933 1.00 84.00 184 ALA A O 1
ATOM 1474 N N . ALA A 1 185 ? 12.448 -19.750 1.954 1.00 83.00 185 ALA A N 1
ATOM 1475 C CA . ALA A 1 185 ? 13.241 -20.943 1.658 1.00 83.00 185 ALA A CA 1
ATOM 1476 C C . ALA A 1 185 ? 14.737 -20.626 1.490 1.00 83.00 185 ALA A C 1
ATOM 1478 O O . ALA A 1 185 ? 15.583 -21.358 1.991 1.00 83.00 185 ALA A O 1
ATOM 1479 N N . LEU A 1 186 ? 15.066 -19.514 0.821 1.00 82.56 186 LEU A N 1
ATOM 1480 C CA . LEU A 1 186 ? 16.456 -19.081 0.666 1.00 82.56 186 LEU A CA 1
ATOM 1481 C C . LEU A 1 186 ? 17.079 -18.653 2.002 1.00 82.56 186 LEU A C 1
ATOM 1483 O O . LEU A 1 186 ? 18.233 -18.980 2.245 1.00 82.56 186 LEU A O 1
ATOM 1487 N N . ALA A 1 187 ? 16.322 -17.955 2.856 1.00 81.19 187 ALA A N 1
ATOM 1488 C CA . ALA A 1 187 ? 16.776 -17.557 4.187 1.00 81.19 187 ALA A CA 1
ATOM 1489 C C . ALA A 1 187 ? 17.053 -18.776 5.082 1.00 81.19 187 ALA A C 1
ATOM 1491 O O . ALA A 1 187 ? 18.116 -18.845 5.689 1.00 81.19 187 ALA A O 1
ATOM 1492 N N . ALA A 1 188 ? 16.158 -19.770 5.078 1.00 79.12 188 ALA A N 1
ATOM 1493 C CA . ALA A 1 188 ? 16.362 -21.020 5.809 1.00 79.12 188 ALA A CA 1
ATOM 1494 C C . ALA A 1 188 ? 17.621 -21.772 5.330 1.00 79.12 188 ALA A C 1
ATOM 1496 O O . ALA A 1 188 ? 18.420 -22.216 6.146 1.00 79.12 188 ALA A O 1
ATOM 1497 N N . ALA A 1 189 ? 17.859 -21.836 4.015 1.00 75.69 189 ALA A N 1
ATOM 1498 C CA . ALA A 1 189 ? 19.047 -22.488 3.459 1.00 75.69 189 ALA A CA 1
ATOM 1499 C C . ALA A 1 189 ? 20.361 -21.743 3.776 1.00 75.69 189 ALA A C 1
ATOM 1501 O O . ALA A 1 189 ? 21.402 -22.373 3.957 1.00 75.69 189 ALA A O 1
ATOM 1502 N N . SER A 1 190 ? 20.339 -20.406 3.846 1.00 72.00 190 SER A N 1
ATOM 1503 C CA . SER A 1 190 ? 21.515 -19.631 4.267 1.00 72.00 190 SER A CA 1
ATOM 1504 C C . SER A 1 190 ? 21.791 -19.747 5.767 1.00 72.00 190 SER A C 1
ATOM 1506 O O . SER A 1 190 ? 22.952 -19.816 6.152 1.00 72.00 190 SER A O 1
ATOM 1508 N N . GLU A 1 191 ? 20.749 -19.828 6.600 1.00 69.38 191 GLU A N 1
ATOM 1509 C CA . GLU A 1 191 ? 20.882 -20.044 8.047 1.00 69.38 191 GLU A CA 1
ATOM 1510 C C . GLU A 1 191 ? 21.455 -21.440 8.358 1.00 69.38 191 GLU A C 1
ATOM 1512 O O . GLU A 1 191 ? 22.286 -21.581 9.254 1.00 69.38 191 GLU A O 1
ATOM 1517 N N . GLU A 1 192 ? 21.083 -22.461 7.578 1.00 62.34 192 GLU A N 1
ATOM 1518 C CA . GLU A 1 192 ? 21.668 -23.807 7.666 1.00 62.34 192 GLU A CA 1
ATOM 1519 C C . GLU A 1 192 ? 23.151 -23.832 7.250 1.00 62.34 192 GLU A C 1
ATOM 1521 O O . GLU A 1 192 ? 23.950 -24.524 7.879 1.00 62.34 192 GLU A O 1
ATOM 1526 N N . ALA A 1 193 ? 23.560 -23.050 6.245 1.00 62.41 193 ALA A N 1
ATOM 1527 C CA . ALA A 1 193 ? 24.963 -22.957 5.829 1.00 62.41 193 ALA A CA 1
ATOM 1528 C C . ALA A 1 193 ? 25.847 -22.225 6.861 1.00 62.41 193 ALA A C 1
ATOM 1530 O O . ALA A 1 193 ? 26.982 -22.636 7.107 1.00 62.41 193 ALA A O 1
ATOM 1531 N N . GLU A 1 194 ? 25.320 -21.184 7.509 1.00 60.41 194 GLU A N 1
ATOM 1532 C CA . GLU A 1 194 ? 26.043 -20.385 8.511 1.00 60.41 194 GLU A CA 1
ATOM 1533 C C . GLU A 1 194 ? 26.258 -21.157 9.833 1.00 60.41 194 GLU A C 1
ATOM 1535 O O . GLU A 1 194 ? 27.280 -20.994 10.502 1.00 60.41 194 GLU A O 1
ATOM 1540 N N . GLN A 1 195 ? 25.346 -22.074 10.185 1.00 58.47 195 GLN A N 1
ATOM 1541 C CA . GLN A 1 195 ? 25.493 -22.969 11.346 1.00 58.47 195 GLN A CA 1
ATOM 1542 C C . GLN A 1 195 ? 26.551 -24.068 11.137 1.00 58.47 195 GLN A C 1
ATOM 1544 O O . GLN A 1 195 ? 27.183 -24.515 12.099 1.00 58.47 195 GLN A O 1
ATOM 1549 N N . VAL A 1 196 ? 26.794 -24.490 9.893 1.00 59.94 196 VAL A N 1
ATOM 1550 C CA . VAL A 1 196 ? 27.830 -25.488 9.568 1.00 59.94 196 VAL A CA 1
ATOM 1551 C C . VAL A 1 196 ? 29.237 -24.876 9.630 1.00 59.94 196 VAL A C 1
ATOM 1553 O O . VAL A 1 196 ? 30.182 -25.559 10.020 1.00 59.94 196 VAL A O 1
ATOM 1556 N N . GLU A 1 197 ? 29.393 -23.582 9.343 1.00 55.53 197 GLU A N 1
ATOM 1557 C CA . GLU A 1 197 ? 30.693 -22.893 9.412 1.00 55.53 197 GLU A CA 1
ATOM 1558 C C . GLU A 1 197 ? 31.136 -22.587 10.860 1.00 55.53 197 GLU A C 1
ATOM 1560 O O . GLU A 1 197 ? 32.326 -22.629 11.170 1.00 55.53 197 GLU A O 1
ATOM 1565 N N . GLN A 1 198 ? 30.194 -22.379 11.789 1.00 54.12 198 GLN A N 1
ATOM 1566 C CA . GLN A 1 198 ? 30.487 -22.091 13.206 1.00 54.12 198 GLN A CA 1
ATOM 1567 C C . GLN A 1 198 ? 30.766 -23.335 14.074 1.00 54.12 198 GLN A C 1
ATOM 1569 O O . GLN A 1 198 ? 31.156 -23.195 15.233 1.00 54.12 198 GLN A O 1
ATOM 1574 N N . THR A 1 199 ? 30.600 -24.552 13.543 1.00 48.09 199 THR A N 1
ATOM 1575 C CA . THR A 1 199 ? 30.868 -25.810 14.274 1.00 48.09 199 THR A CA 1
ATOM 1576 C C . THR A 1 199 ? 32.219 -26.451 13.941 1.00 48.09 199 THR A C 1
ATOM 1578 O O . THR A 1 199 ? 32.541 -27.507 14.486 1.00 48.09 199 THR A O 1
ATOM 1581 N N . ALA A 1 200 ? 33.058 -25.815 13.114 1.00 51.72 200 ALA A N 1
ATOM 1582 C CA . ALA A 1 200 ? 34.437 -26.255 12.905 1.00 51.72 200 ALA A CA 1
ATOM 1583 C C . ALA A 1 200 ? 35.296 -25.919 14.147 1.00 51.72 200 ALA A C 1
ATOM 1585 O O . ALA A 1 200 ? 35.500 -24.739 14.444 1.00 51.72 200 ALA A O 1
ATOM 1586 N N . PRO A 1 201 ? 35.813 -26.906 14.908 1.00 50.97 201 PRO A N 1
ATOM 1587 C CA . PRO A 1 201 ? 36.575 -26.614 16.113 1.00 50.97 201 PRO A CA 1
ATOM 1588 C C . PRO A 1 201 ? 37.946 -26.028 15.758 1.00 50.97 201 PRO A C 1
ATOM 1590 O O . PRO A 1 201 ? 38.740 -26.630 15.031 1.00 50.97 201 PRO A O 1
ATOM 1593 N N . VAL A 1 202 ? 38.235 -24.862 16.336 1.00 48.44 202 VAL A N 1
ATOM 1594 C CA . VAL A 1 202 ? 39.571 -24.262 16.403 1.00 48.44 202 VAL A CA 1
ATOM 1595 C C . VAL A 1 202 ? 40.436 -25.147 17.305 1.00 48.44 202 VAL A C 1
ATOM 1597 O O . VAL A 1 202 ? 40.322 -25.099 18.527 1.00 48.44 202 VAL A O 1
ATOM 1600 N N . ALA A 1 203 ? 41.277 -25.993 16.711 1.00 42.06 203 ALA A N 1
ATOM 1601 C CA . ALA A 1 203 ? 42.280 -26.764 17.439 1.00 42.06 203 ALA A CA 1
ATOM 1602 C C . ALA A 1 203 ? 43.635 -26.036 17.399 1.00 42.06 203 ALA A C 1
ATOM 1604 O O . ALA A 1 203 ? 44.418 -26.203 16.466 1.00 42.06 203 ALA A O 1
ATOM 1605 N N . GLU A 1 204 ? 43.921 -25.248 18.435 1.00 42.66 204 GLU A N 1
ATOM 1606 C CA . GLU A 1 204 ? 45.287 -24.882 18.825 1.00 42.66 204 GLU A CA 1
ATOM 1607 C C . GLU A 1 204 ? 45.766 -25.840 19.927 1.00 42.66 204 GLU A C 1
ATOM 1609 O O . GLU A 1 204 ? 45.105 -25.948 20.955 1.00 42.66 204 GLU A O 1
ATOM 1614 N N . THR A 1 205 ? 46.915 -26.511 19.740 1.00 35.16 205 THR A N 1
ATOM 1615 C CA . THR A 1 205 ? 47.938 -26.771 20.786 1.00 35.16 205 THR A CA 1
ATOM 1616 C C . THR A 1 205 ? 49.238 -27.320 20.165 1.00 35.16 205 THR A C 1
ATOM 1618 O O . THR A 1 205 ? 49.318 -28.445 19.684 1.00 35.16 205 THR A O 1
ATOM 1621 N N . THR A 1 206 ? 50.247 -26.451 20.175 1.00 36.94 206 THR A N 1
ATOM 1622 C CA . THR A 1 206 ? 51.693 -26.592 20.441 1.00 36.94 206 THR A CA 1
ATOM 1623 C C . THR A 1 206 ? 52.383 -27.974 20.549 1.00 36.94 206 THR A C 1
ATOM 1625 O O . THR A 1 206 ? 52.055 -28.798 21.391 1.00 36.94 206 THR A O 1
ATOM 1628 N N . ALA A 1 207 ? 53.499 -28.057 19.801 1.00 40.22 207 ALA A N 1
ATOM 1629 C CA . ALA A 1 207 ? 54.777 -28.773 20.002 1.00 40.22 207 ALA A CA 1
ATOM 1630 C C . ALA A 1 207 ? 54.838 -30.313 20.108 1.00 40.22 207 ALA A C 1
ATOM 1632 O O . ALA A 1 207 ? 54.424 -30.922 21.086 1.00 40.22 207 ALA A O 1
ATOM 1633 N N . GLY A 1 208 ? 55.587 -30.909 19.166 1.00 32.03 208 GLY A N 1
ATOM 1634 C CA . GLY A 1 208 ? 56.225 -32.220 19.329 1.00 32.03 208 GLY A CA 1
ATOM 1635 C C . GLY A 1 208 ? 56.229 -33.061 18.054 1.00 32.03 208 GLY A C 1
ATOM 1636 O O . GLY A 1 208 ? 55.314 -33.838 17.818 1.00 32.03 208 GLY A O 1
ATOM 1637 N N . ARG A 1 209 ? 57.280 -32.953 17.230 1.00 40.81 209 ARG A N 1
ATOM 1638 C CA . ARG A 1 209 ? 57.555 -33.954 16.181 1.00 40.81 209 ARG A CA 1
ATOM 1639 C C . ARG A 1 209 ? 58.090 -35.221 16.869 1.00 40.81 209 ARG A C 1
ATOM 1641 O O . ARG A 1 209 ? 58.973 -35.104 17.716 1.00 40.81 209 ARG A O 1
ATOM 1648 N N . PRO A 1 210 ? 57.661 -36.418 16.444 1.00 43.25 210 PRO A N 1
ATOM 1649 C CA . PRO A 1 210 ? 58.537 -37.152 15.540 1.00 43.25 210 PRO A CA 1
ATOM 1650 C C . PRO A 1 210 ? 57.807 -37.735 14.321 1.00 43.25 210 PRO A C 1
ATOM 1652 O O . PRO A 1 210 ? 56.632 -37.507 14.072 1.00 43.25 210 PRO A O 1
ATOM 1655 N N . ARG A 1 211 ? 58.628 -38.338 13.467 1.00 43.69 211 ARG A N 1
ATOM 1656 C CA . ARG A 1 211 ? 58.442 -38.643 12.048 1.00 43.69 211 ARG A CA 1
ATOM 1657 C C . ARG A 1 211 ? 57.401 -39.734 11.749 1.00 43.69 211 ARG A C 1
ATOM 1659 O O . ARG A 1 211 ? 57.048 -40.527 12.605 1.00 43.69 211 ARG A O 1
ATOM 1666 N N . SER A 1 212 ? 57.080 -39.769 10.450 1.00 46.12 212 SER A N 1
ATOM 1667 C CA . SER A 1 212 ? 56.495 -40.847 9.640 1.00 46.12 212 SER A CA 1
ATOM 1668 C C . SER A 1 212 ? 55.023 -41.180 9.846 1.00 46.12 212 SER A C 1
ATOM 1670 O O . SER A 1 212 ? 54.712 -42.066 10.627 1.00 46.12 212 SER A O 1
ATOM 1672 N N . ILE A 1 213 ? 54.174 -40.590 8.995 1.00 39.28 213 ILE A N 1
ATOM 1673 C CA . ILE A 1 213 ? 53.417 -41.354 7.988 1.00 39.28 213 ILE A CA 1
ATOM 1674 C C . ILE A 1 213 ? 53.291 -40.468 6.733 1.00 39.28 213 ILE A C 1
ATOM 1676 O O . ILE A 1 213 ? 52.630 -39.432 6.750 1.00 39.28 213 ILE A O 1
ATOM 1680 N N . MET A 1 214 ? 54.018 -40.813 5.668 1.00 46.28 214 MET A N 1
ATOM 1681 C CA . MET A 1 214 ? 53.734 -40.307 4.323 1.00 46.28 214 MET A CA 1
ATOM 1682 C C . MET A 1 214 ? 52.558 -41.094 3.728 1.00 46.28 214 MET A C 1
ATOM 1684 O O . MET A 1 214 ? 52.368 -42.252 4.083 1.00 46.28 214 MET A O 1
ATOM 1688 N N . ALA A 1 215 ? 51.884 -40.459 2.761 1.00 46.84 215 ALA A N 1
ATOM 1689 C CA . ALA A 1 215 ? 50.910 -41.012 1.808 1.00 46.84 215 ALA A CA 1
ATOM 1690 C C . ALA A 1 215 ? 49.427 -41.040 2.237 1.00 46.84 215 ALA A C 1
ATOM 1692 O O . ALA A 1 215 ? 48.872 -42.099 2.489 1.00 46.84 215 ALA A O 1
ATOM 1693 N N . ALA A 1 216 ? 48.763 -39.873 2.234 1.00 45.41 216 ALA A N 1
ATOM 1694 C CA . ALA A 1 216 ? 47.302 -39.780 2.024 1.00 45.41 216 ALA A CA 1
ATOM 1695 C C . ALA A 1 216 ? 46.819 -38.359 1.635 1.00 45.41 216 ALA A C 1
ATOM 1697 O O . ALA A 1 216 ? 45.705 -37.964 1.967 1.00 45.41 216 ALA A O 1
ATOM 1698 N N . GLY A 1 217 ? 47.662 -37.544 0.985 1.00 43.56 217 GLY A N 1
ATOM 1699 C CA . GLY A 1 217 ? 47.363 -36.121 0.742 1.00 43.56 217 GLY A CA 1
ATOM 1700 C C . GLY A 1 217 ? 47.473 -35.642 -0.706 1.00 43.56 217 GLY A C 1
ATOM 1701 O O . GLY A 1 217 ? 47.100 -34.508 -0.983 1.00 43.56 217 GLY A O 1
ATOM 1702 N N . LEU A 1 218 ? 47.965 -36.472 -1.631 1.00 48.03 218 LEU A N 1
ATOM 1703 C CA . LEU A 1 218 ? 48.265 -36.042 -3.005 1.00 48.03 218 LEU A CA 1
ATOM 1704 C C . LEU A 1 218 ? 47.358 -36.679 -4.073 1.00 48.03 218 LEU A C 1
ATOM 1706 O O . LEU A 1 218 ? 47.266 -36.152 -5.177 1.00 48.03 218 LEU A O 1
ATOM 1710 N N . ASP A 1 219 ? 46.615 -37.737 -3.739 1.00 46.25 219 ASP A N 1
ATOM 1711 C CA . ASP A 1 219 ? 45.744 -38.428 -4.703 1.00 46.25 219 ASP A CA 1
ATOM 1712 C C . ASP A 1 219 ? 44.380 -37.745 -4.893 1.00 46.25 219 ASP A C 1
ATOM 1714 O O . ASP A 1 219 ? 43.797 -37.802 -5.973 1.00 46.25 219 ASP A O 1
ATOM 1718 N N . ARG A 1 220 ? 43.889 -36.994 -3.896 1.00 49.03 220 ARG A N 1
ATOM 1719 C CA . ARG A 1 220 ? 42.574 -36.324 -3.980 1.00 49.03 220 ARG A CA 1
ATOM 1720 C C . ARG A 1 220 ? 42.557 -35.103 -4.901 1.00 49.03 220 ARG A C 1
ATOM 1722 O O . ARG A 1 220 ? 41.533 -34.823 -5.513 1.00 49.03 220 ARG A O 1
ATOM 1729 N N . ALA A 1 221 ? 43.672 -34.378 -5.011 1.00 49.06 221 ALA A N 1
ATOM 1730 C CA . ALA A 1 221 ? 43.777 -33.207 -5.887 1.00 49.06 221 ALA A CA 1
ATOM 1731 C C . ALA A 1 221 ? 43.951 -33.602 -7.363 1.00 49.06 221 ALA A C 1
ATOM 1733 O O . ALA A 1 221 ? 43.485 -32.889 -8.250 1.00 49.06 221 ALA A O 1
ATOM 1734 N N . ARG A 1 222 ? 44.569 -34.762 -7.622 1.00 52.53 222 ARG A N 1
ATOM 1735 C CA . ARG A 1 222 ? 44.736 -35.316 -8.968 1.00 52.53 222 ARG A CA 1
ATOM 1736 C C . ARG A 1 222 ? 43.436 -35.928 -9.493 1.00 52.53 222 ARG A C 1
ATOM 1738 O O . ARG A 1 222 ? 43.019 -35.573 -10.587 1.00 52.53 222 ARG A O 1
ATOM 1745 N N . GLN A 1 223 ? 42.730 -36.698 -8.659 1.00 50.25 223 GLN A N 1
ATOM 1746 C CA . GLN A 1 223 ? 41.422 -37.276 -9.002 1.00 50.25 223 GLN A CA 1
ATOM 1747 C C . GLN A 1 223 ? 40.352 -36.216 -9.295 1.00 50.25 223 GLN A C 1
ATOM 1749 O O . GLN A 1 223 ? 39.499 -36.429 -10.148 1.00 50.25 223 GLN A O 1
ATOM 1754 N N . ARG A 1 224 ? 40.401 -35.052 -8.630 1.00 52.12 224 ARG A N 1
ATOM 1755 C CA . ARG A 1 224 ? 39.446 -33.962 -8.884 1.00 52.12 224 ARG A CA 1
ATOM 1756 C C . ARG A 1 224 ? 39.698 -33.272 -10.222 1.00 52.12 224 ARG A C 1
ATOM 1758 O O . ARG A 1 224 ? 38.744 -32.972 -10.919 1.00 52.12 224 ARG A O 1
ATOM 1765 N N . ARG A 1 225 ? 40.968 -33.075 -10.586 1.00 54.38 225 ARG A N 1
ATOM 1766 C CA . ARG A 1 225 ? 41.361 -32.420 -11.840 1.00 54.38 225 ARG A CA 1
ATOM 1767 C C . ARG A 1 225 ? 41.202 -33.345 -13.049 1.00 54.38 225 ARG A C 1
ATOM 1769 O O . ARG A 1 225 ? 40.780 -32.873 -14.091 1.00 54.38 225 ARG A O 1
ATOM 1776 N N . GLU A 1 226 ? 41.471 -34.643 -12.881 1.00 55.72 226 GLU A N 1
ATOM 1777 C CA . GLU A 1 226 ? 41.218 -35.676 -13.901 1.00 55.72 226 GLU A CA 1
ATOM 1778 C C . GLU A 1 226 ? 39.708 -35.906 -14.121 1.00 55.72 226 GLU A C 1
ATOM 1780 O O . GLU A 1 226 ? 39.281 -36.079 -15.261 1.00 55.72 226 GLU A O 1
ATOM 1785 N N . ALA A 1 227 ? 38.877 -35.812 -13.071 1.00 52.22 227 ALA A N 1
ATOM 1786 C CA . ALA A 1 227 ? 37.415 -35.843 -13.205 1.00 52.22 227 ALA A CA 1
ATOM 1787 C C . ALA A 1 227 ? 36.838 -34.570 -13.856 1.00 52.22 227 ALA A C 1
ATOM 1789 O O . ALA A 1 227 ? 35.864 -34.651 -14.600 1.00 52.22 227 ALA A O 1
ATOM 1790 N N . GLU A 1 228 ? 37.440 -33.404 -13.610 1.00 56.75 228 GLU A N 1
ATOM 1791 C CA . GLU A 1 228 ? 37.009 -32.126 -14.196 1.00 56.75 228 GLU A CA 1
ATOM 1792 C C . GLU A 1 228 ? 37.342 -32.046 -15.697 1.00 56.75 228 GLU A C 1
ATOM 1794 O O . GLU A 1 228 ? 36.537 -31.538 -16.473 1.00 56.75 228 GLU A O 1
ATOM 1799 N N . THR A 1 229 ? 38.466 -32.629 -16.137 1.00 55.53 229 THR A N 1
ATOM 1800 C CA . THR A 1 229 ? 38.798 -32.754 -17.569 1.00 55.53 229 THR A CA 1
ATOM 1801 C C . THR A 1 229 ? 37.961 -33.814 -18.295 1.00 55.53 229 THR A C 1
ATOM 1803 O O . THR A 1 229 ? 37.573 -33.585 -19.435 1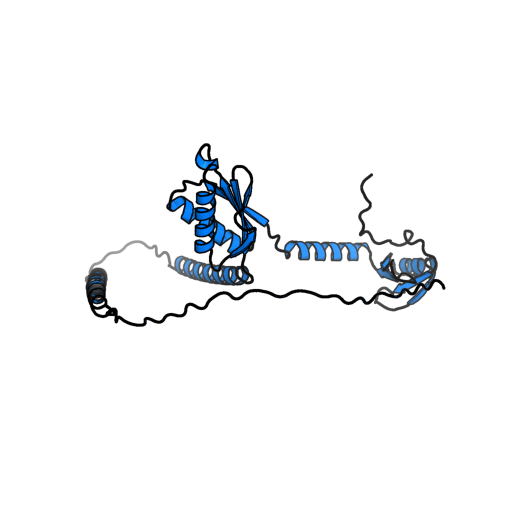.00 55.53 229 THR A O 1
ATOM 1806 N N . ALA A 1 230 ? 37.596 -34.923 -17.640 1.00 57.34 230 ALA A N 1
ATOM 1807 C CA . ALA A 1 230 ? 36.753 -35.963 -18.249 1.00 57.34 230 ALA A CA 1
ATOM 1808 C C . ALA A 1 230 ? 35.277 -35.537 -18.422 1.00 57.34 230 ALA A C 1
ATOM 1810 O O . ALA A 1 230 ? 34.600 -35.981 -19.353 1.00 57.34 230 ALA A O 1
ATOM 1811 N N . LEU A 1 231 ? 34.768 -34.656 -17.549 1.00 57.22 231 LEU A N 1
ATOM 1812 C CA . LEU A 1 231 ? 33.421 -34.084 -17.678 1.00 57.22 231 LEU A CA 1
ATOM 1813 C C . LEU A 1 231 ? 33.352 -32.999 -18.771 1.00 57.22 231 LEU A C 1
ATOM 1815 O O . LEU A 1 231 ? 32.295 -32.784 -19.355 1.00 57.22 231 LEU A O 1
ATOM 1819 N N . ALA A 1 232 ? 34.477 -32.340 -19.071 1.00 56.66 232 ALA A N 1
ATOM 1820 C CA . ALA A 1 232 ? 34.576 -31.385 -20.174 1.00 56.66 232 ALA A CA 1
ATOM 1821 C C . ALA A 1 232 ? 34.638 -32.086 -21.548 1.00 56.66 232 ALA A C 1
ATOM 1823 O O . ALA A 1 232 ? 33.931 -31.672 -22.460 1.00 56.66 232 ALA A O 1
ATOM 1824 N N . GLU A 1 233 ? 35.389 -33.189 -21.684 1.00 56.81 233 GLU A N 1
ATOM 1825 C CA . GLU A 1 233 ? 35.468 -33.955 -22.947 1.00 56.81 233 GLU A CA 1
ATOM 1826 C C . GLU A 1 233 ? 34.177 -34.724 -23.289 1.00 56.81 233 GLU A C 1
ATOM 1828 O O . GLU A 1 233 ? 33.879 -34.935 -24.462 1.00 56.81 233 GLU A O 1
ATOM 1833 N N . SER A 1 234 ? 33.372 -35.117 -22.295 1.00 53.88 234 SER A N 1
ATOM 1834 C CA . SER A 1 234 ? 32.073 -35.774 -22.540 1.00 53.88 234 SER A CA 1
ATOM 1835 C C . SER A 1 234 ? 30.951 -34.792 -22.901 1.00 53.88 234 SER A C 1
ATOM 1837 O O . SER A 1 234 ? 30.036 -35.168 -23.628 1.00 53.88 234 SER A O 1
ATOM 1839 N N . ALA A 1 235 ? 31.045 -33.527 -22.477 1.00 52.53 235 ALA A N 1
ATOM 1840 C CA . ALA A 1 235 ? 30.082 -32.483 -22.836 1.00 52.53 235 ALA A CA 1
ATOM 1841 C C . ALA A 1 235 ? 30.278 -31.941 -24.267 1.00 52.53 235 ALA A C 1
ATOM 1843 O O . ALA A 1 235 ? 29.311 -31.513 -24.894 1.00 52.53 235 ALA A O 1
ATOM 1844 N N . GLU A 1 236 ? 31.500 -31.986 -24.810 1.00 52.69 236 GLU A N 1
ATOM 1845 C CA . GLU A 1 236 ? 31.765 -31.608 -26.208 1.00 52.69 236 GLU A CA 1
ATOM 1846 C C . GLU A 1 236 ? 31.343 -32.709 -27.205 1.00 52.69 236 GLU A C 1
ATOM 1848 O O . GLU A 1 236 ? 30.975 -32.396 -28.334 1.00 52.69 236 GLU A O 1
ATOM 1853 N N . ALA A 1 237 ? 31.275 -33.979 -26.781 1.00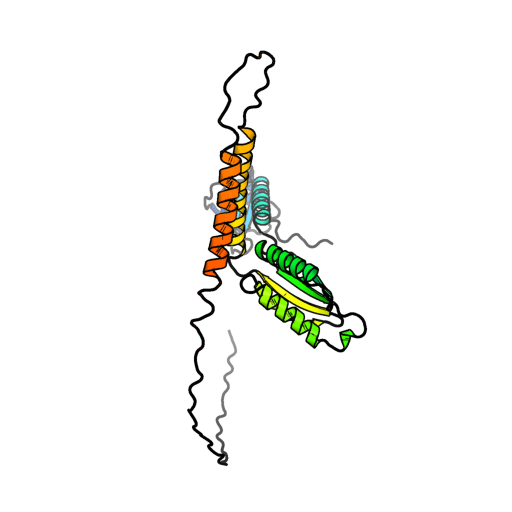 51.22 237 ALA A N 1
ATOM 1854 C CA . ALA A 1 237 ? 30.838 -35.099 -27.625 1.00 51.22 237 ALA A CA 1
ATOM 1855 C C . ALA A 1 237 ? 29.302 -35.251 -27.746 1.00 51.22 237 ALA A C 1
ATOM 1857 O O . ALA A 1 237 ? 28.825 -35.826 -28.724 1.00 51.22 237 ALA A O 1
ATOM 1858 N N . GLU A 1 238 ? 28.510 -34.722 -26.804 1.00 49.75 238 GLU A N 1
ATOM 1859 C CA . GLU A 1 238 ? 27.036 -34.717 -26.902 1.00 49.75 238 GLU A CA 1
ATOM 1860 C C . GLU A 1 238 ? 26.491 -33.531 -27.727 1.00 49.75 238 GLU A C 1
ATOM 1862 O O . GLU A 1 238 ? 25.376 -33.601 -28.242 1.00 49.75 238 GLU A O 1
ATOM 1867 N N . ALA A 1 239 ? 27.287 -32.475 -27.940 1.00 49.66 239 ALA A N 1
ATOM 1868 C CA . ALA A 1 239 ? 26.890 -31.298 -28.721 1.00 49.66 239 ALA A CA 1
ATOM 1869 C C . ALA A 1 239 ? 27.014 -31.472 -30.252 1.00 49.66 239 ALA A C 1
ATOM 1871 O O . ALA A 1 239 ? 26.413 -30.698 -30.997 1.00 49.66 239 ALA A O 1
ATOM 1872 N N . GLU A 1 240 ? 27.740 -32.485 -30.743 1.00 48.47 240 GLU A N 1
ATOM 1873 C CA . GLU A 1 240 ? 27.861 -32.767 -32.187 1.00 48.47 240 GLU A CA 1
ATOM 1874 C C . GLU A 1 240 ? 26.852 -33.808 -32.715 1.00 48.47 240 GLU A C 1
ATOM 1876 O O . GLU A 1 240 ? 26.666 -33.901 -33.926 1.00 48.47 240 GLU A O 1
ATOM 1881 N N . VAL A 1 241 ? 26.126 -34.540 -31.856 1.00 49.66 241 VAL A N 1
ATOM 1882 C CA . VAL A 1 241 ? 25.181 -35.593 -32.300 1.00 49.66 241 VAL A CA 1
ATOM 1883 C C . VAL A 1 241 ? 23.734 -35.086 -32.475 1.00 49.66 241 VAL A C 1
ATOM 1885 O O . VAL A 1 241 ? 22.970 -35.671 -33.239 1.00 49.66 241 VAL A O 1
ATOM 1888 N N . GLU A 1 242 ? 23.348 -33.950 -31.881 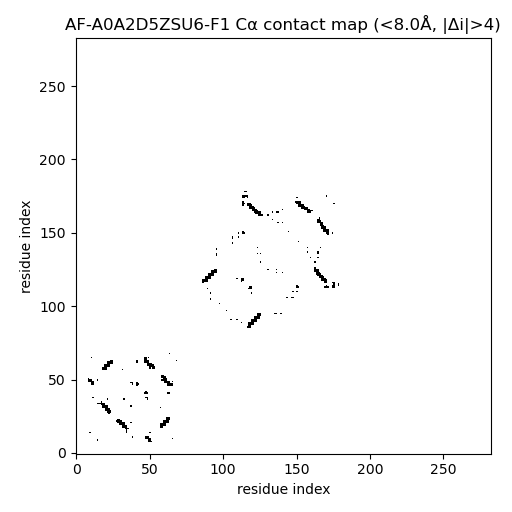1.00 45.81 242 GLU A N 1
ATOM 1889 C CA . GLU A 1 242 ? 22.018 -33.334 -32.101 1.00 45.81 242 GLU A CA 1
ATOM 1890 C C . GLU A 1 242 ? 21.943 -32.388 -33.319 1.00 45.81 242 GLU A C 1
ATOM 1892 O O . GLU A 1 242 ? 20.859 -31.939 -33.692 1.00 45.81 242 GLU A O 1
ATOM 1897 N N . ALA A 1 243 ? 23.063 -32.108 -33.995 1.00 47.72 243 ALA A N 1
ATOM 1898 C CA . ALA A 1 243 ? 23.099 -31.203 -35.150 1.00 47.72 243 ALA A CA 1
ATOM 1899 C C . ALA A 1 243 ? 22.790 -31.874 -36.511 1.00 47.72 243 ALA A C 1
ATOM 1901 O O . ALA A 1 243 ? 22.755 -31.176 -37.528 1.00 47.72 243 ALA A O 1
ATOM 1902 N N . GLU A 1 244 ? 22.520 -33.189 -36.561 1.00 48.53 244 GLU A N 1
ATOM 1903 C CA . GLU A 1 244 ? 22.349 -33.932 -37.828 1.00 48.53 244 GLU A CA 1
ATOM 1904 C C . GLU A 1 244 ? 21.030 -34.721 -37.984 1.00 48.53 244 GLU A C 1
ATOM 1906 O O . GLU A 1 244 ? 20.914 -35.538 -38.891 1.00 48.53 244 GLU A O 1
ATOM 1911 N N . VAL A 1 245 ? 19.981 -34.469 -37.185 1.00 51.06 245 VAL A N 1
ATOM 1912 C CA . VAL A 1 245 ? 18.632 -35.020 -37.468 1.00 51.06 245 VAL A CA 1
ATOM 1913 C C . VAL A 1 245 ? 17.541 -33.999 -37.140 1.00 51.06 245 VAL A C 1
ATOM 1915 O O . VAL A 1 245 ? 16.961 -33.994 -36.061 1.00 51.06 245 VAL A O 1
ATOM 1918 N N . GLY A 1 246 ? 17.242 -33.112 -38.092 1.00 42.06 246 GLY A N 1
ATOM 1919 C CA . GLY A 1 246 ? 16.155 -32.144 -37.919 1.00 42.06 246 GLY A CA 1
ATOM 1920 C C . GLY A 1 246 ? 15.996 -31.114 -39.032 1.00 42.06 246 GLY A C 1
ATOM 1921 O O . GLY A 1 246 ? 15.633 -29.976 -38.754 1.00 42.06 246 GLY A O 1
ATOM 1922 N N . ARG A 1 247 ? 16.279 -31.471 -40.291 1.00 47.47 247 ARG A N 1
ATOM 1923 C CA . ARG A 1 247 ? 15.806 -30.691 -41.446 1.00 47.47 247 ARG A CA 1
ATOM 1924 C C . ARG A 1 247 ? 14.437 -31.236 -41.860 1.00 47.47 247 ARG A C 1
ATOM 1926 O O . ARG A 1 247 ? 14.404 -32.346 -42.381 1.00 47.47 247 ARG A O 1
ATOM 1933 N N . PRO A 1 248 ? 13.324 -30.510 -41.672 1.00 49.56 248 PRO A N 1
ATOM 1934 C CA . PRO A 1 248 ? 12.123 -30.800 -42.433 1.00 49.56 248 PRO A CA 1
ATOM 1935 C C . PRO A 1 248 ? 12.286 -30.224 -43.846 1.00 49.56 248 PRO A C 1
ATOM 1937 O O . PRO A 1 248 ? 12.536 -29.028 -44.022 1.00 49.56 248 PRO A O 1
ATOM 1940 N N . GLU A 1 249 ? 12.191 -31.101 -44.844 1.00 52.41 249 GLU A N 1
ATOM 1941 C CA . GLU A 1 249 ? 12.017 -30.726 -46.247 1.00 52.41 249 GLU A CA 1
ATOM 1942 C C . GLU A 1 249 ? 10.716 -29.918 -46.425 1.00 52.41 249 GLU A C 1
ATOM 1944 O O . GLU A 1 249 ? 9.729 -30.186 -45.734 1.00 52.41 249 GLU A O 1
ATOM 1949 N N . PRO A 1 250 ? 10.685 -28.918 -47.325 1.00 51.91 250 PRO A N 1
ATOM 1950 C CA . PRO A 1 250 ? 9.451 -28.241 -47.687 1.00 51.91 250 PRO A CA 1
ATOM 1951 C C . PRO A 1 250 ? 8.734 -29.033 -48.783 1.00 51.91 250 PRO A C 1
ATOM 1953 O O . PRO A 1 250 ? 9.153 -28.994 -49.941 1.00 51.91 250 PRO A O 1
ATOM 1956 N N . ASP A 1 251 ? 7.636 -29.704 -48.437 1.00 50.28 251 ASP A N 1
ATOM 1957 C CA . ASP A 1 251 ? 6.724 -30.208 -49.460 1.00 50.28 251 ASP A CA 1
ATOM 1958 C C . ASP A 1 251 ? 5.860 -29.068 -50.032 1.00 50.28 251 ASP A C 1
ATOM 1960 O O . ASP A 1 251 ? 5.344 -28.230 -49.279 1.00 50.28 251 ASP A O 1
ATOM 1964 N N . PRO A 1 252 ? 5.716 -29.009 -51.368 1.00 56.03 252 PRO A N 1
ATOM 1965 C CA . PRO A 1 252 ? 4.917 -28.024 -52.071 1.00 56.03 252 PRO A CA 1
ATOM 1966 C C . PRO A 1 252 ? 3.454 -28.476 -52.188 1.00 56.03 252 PRO A C 1
ATOM 1968 O O . PRO A 1 252 ? 3.148 -29.663 -52.145 1.00 56.03 252 PRO A O 1
ATOM 1971 N N . ASP A 1 253 ? 2.595 -27.498 -52.480 1.00 40.53 253 ASP A N 1
ATOM 1972 C CA . ASP A 1 253 ? 1.253 -27.645 -53.063 1.00 40.53 253 ASP A CA 1
ATOM 1973 C C . ASP A 1 253 ? 0.053 -27.679 -52.092 1.00 40.53 253 ASP A C 1
ATOM 1975 O O . ASP A 1 253 ? -0.319 -28.698 -51.518 1.00 40.53 253 ASP A O 1
ATOM 1979 N N . ALA A 1 254 ? -0.598 -26.519 -51.968 1.00 42.31 254 ALA A N 1
ATOM 1980 C CA . ALA A 1 254 ? -2.045 -26.404 -51.791 1.00 42.31 254 ALA A CA 1
ATOM 1981 C C . ALA A 1 254 ? -2.467 -24.995 -52.228 1.00 42.31 254 ALA A C 1
ATOM 1983 O O . ALA A 1 254 ? -2.488 -24.030 -51.460 1.00 42.31 254 ALA A O 1
ATOM 1984 N N . SER A 1 255 ? -2.727 -24.897 -53.523 1.00 41.84 255 SER A N 1
ATOM 1985 C CA . SER A 1 255 ? -3.497 -23.845 -54.163 1.00 41.84 255 SER A CA 1
ATOM 1986 C C . SER A 1 255 ? -4.995 -24.116 -53.965 1.00 41.84 255 SER A C 1
ATOM 1988 O O . SER A 1 255 ? -5.431 -25.242 -54.151 1.00 41.84 255 SER A O 1
ATOM 1990 N N . ASP A 1 256 ? -5.751 -23.094 -53.552 1.00 42.94 256 ASP A N 1
ATOM 1991 C CA . ASP A 1 256 ? -7.169 -22.850 -53.895 1.00 42.94 256 ASP A CA 1
ATOM 1992 C C . ASP A 1 256 ? -7.596 -21.550 -53.182 1.00 42.94 256 ASP A C 1
ATOM 1994 O O . ASP A 1 256 ? -7.600 -21.454 -51.957 1.00 42.94 256 ASP A O 1
ATOM 1998 N N . GLN A 1 257 ? -7.671 -20.411 -53.874 1.00 38.94 257 GLN A N 1
ATOM 1999 C CA . GLN A 1 257 ? -8.827 -19.972 -54.667 1.00 38.94 257 GLN A CA 1
ATOM 2000 C C . GLN A 1 257 ? -10.141 -20.014 -53.874 1.00 38.94 257 GLN A C 1
ATOM 2002 O O . GLN A 1 257 ? -10.797 -21.043 -53.791 1.00 38.94 257 GLN A O 1
ATOM 2007 N N . ASN A 1 258 ? -10.570 -18.853 -53.366 1.00 40.78 258 ASN A N 1
ATOM 2008 C CA . ASN A 1 258 ? -11.933 -18.415 -53.654 1.00 40.78 258 ASN A CA 1
ATOM 2009 C C . ASN A 1 258 ? -12.062 -16.888 -53.559 1.00 40.78 258 ASN A C 1
ATOM 2011 O O . ASN A 1 258 ? -12.104 -16.295 -52.479 1.00 40.78 258 ASN A O 1
ATOM 2015 N N . GLU A 1 259 ? -12.108 -16.272 -54.735 1.00 41.03 259 GLU A N 1
ATOM 2016 C CA . GLU A 1 259 ? -12.820 -15.029 -54.995 1.00 41.03 259 GLU A CA 1
ATOM 2017 C C . GLU A 1 259 ? -14.316 -15.267 -54.755 1.00 41.03 259 GLU A C 1
ATOM 2019 O O . GLU A 1 259 ? -14.852 -16.294 -55.165 1.00 41.03 259 GLU A O 1
ATOM 2024 N N . THR A 1 260 ? -15.039 -14.320 -54.162 1.00 45.75 260 THR A N 1
ATOM 2025 C CA . THR A 1 260 ? -16.444 -14.141 -54.547 1.00 45.75 260 THR A CA 1
ATOM 2026 C C . THR A 1 260 ? -16.874 -12.695 -54.355 1.00 45.75 260 THR A C 1
ATOM 2028 O O . THR A 1 260 ? -16.487 -12.009 -53.408 1.00 45.75 260 THR A O 1
ATOM 2031 N N . GLU A 1 261 ? -17.630 -12.262 -55.350 1.00 41.16 261 GLU A N 1
ATOM 2032 C CA . GLU A 1 261 ? -17.985 -10.917 -55.750 1.00 41.16 261 GLU A CA 1
ATOM 2033 C C . GLU A 1 261 ? -19.032 -10.208 -54.879 1.00 41.16 261 GLU A C 1
ATOM 2035 O O . GLU A 1 261 ? -19.704 -10.759 -54.010 1.00 41.16 261 GLU A O 1
ATOM 2040 N N . GLN A 1 262 ? -19.151 -8.927 -55.212 1.00 40.94 262 GLN A N 1
ATOM 2041 C CA . GLN A 1 262 ? -20.205 -7.970 -54.910 1.00 40.94 262 GLN A CA 1
ATOM 2042 C C . GLN A 1 262 ? -21.594 -8.437 -55.383 1.00 40.94 262 GLN A C 1
ATOM 2044 O O . GLN A 1 262 ? -21.700 -8.958 -56.484 1.00 40.94 262 GLN A O 1
ATOM 2049 N N . THR A 1 263 ? -22.658 -8.058 -54.660 1.00 39.50 263 THR A N 1
AT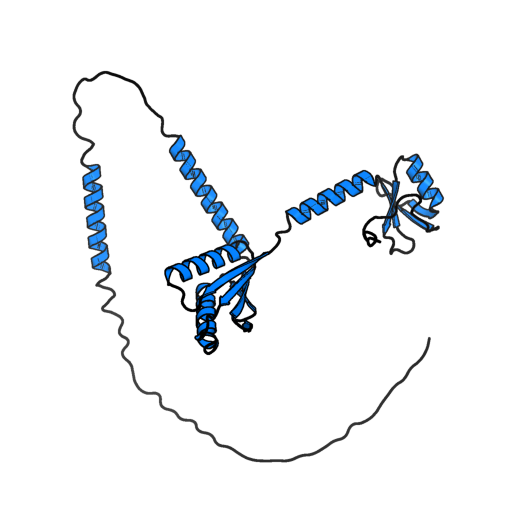OM 2050 C CA . THR A 1 263 ? -23.935 -7.607 -55.260 1.00 39.50 263 THR A CA 1
ATOM 2051 C C . THR A 1 263 ? -24.665 -6.618 -54.336 1.00 39.50 263 THR A C 1
ATOM 2053 O O . THR A 1 263 ? -25.092 -6.962 -53.238 1.00 39.50 263 THR A O 1
ATOM 2056 N N . GLU A 1 264 ? -24.732 -5.367 -54.789 1.00 38.53 264 GLU A N 1
ATOM 2057 C CA . GLU A 1 264 ? -25.916 -4.503 -54.956 1.00 38.53 264 GLU A CA 1
ATOM 2058 C C . GLU A 1 264 ? -27.235 -4.684 -54.141 1.00 38.53 264 GLU A C 1
ATOM 2060 O O . GLU A 1 264 ? -27.884 -5.722 -54.163 1.00 38.53 264 GLU A O 1
ATOM 2065 N N . THR A 1 265 ? -27.698 -3.537 -53.601 1.00 38.00 265 THR A N 1
ATOM 2066 C CA . THR A 1 265 ? -29.073 -2.944 -53.603 1.00 38.00 265 THR A CA 1
ATOM 2067 C C . THR A 1 265 ? -30.295 -3.607 -52.936 1.00 38.00 265 THR A C 1
ATOM 2069 O O . THR A 1 265 ? -30.752 -4.656 -53.365 1.00 38.00 265 THR A O 1
ATOM 2072 N N . ALA A 1 266 ? -30.931 -2.853 -52.012 1.00 38.75 266 ALA A N 1
ATOM 2073 C CA . ALA A 1 266 ? -32.371 -2.464 -51.938 1.00 38.75 266 ALA A CA 1
ATOM 2074 C C . ALA A 1 266 ? -32.707 -1.992 -50.492 1.00 38.75 266 ALA A C 1
ATOM 2076 O O . ALA A 1 266 ? -32.492 -2.723 -49.536 1.00 38.75 266 ALA A O 1
ATOM 2077 N N . ALA A 1 267 ? -32.972 -0.706 -50.221 1.00 37.47 267 ALA A N 1
ATOM 2078 C CA . ALA A 1 267 ? -34.274 -0.011 -50.268 1.00 37.47 267 ALA A CA 1
ATOM 2079 C C . ALA A 1 267 ? -35.310 -0.405 -49.164 1.00 37.47 267 ALA A C 1
ATOM 2081 O O . ALA A 1 267 ? -35.909 -1.467 -49.237 1.00 37.47 267 ALA A O 1
ATOM 2082 N N . VAL A 1 268 ? -35.462 0.499 -48.165 1.00 50.41 268 VAL A N 1
ATOM 2083 C CA . VAL A 1 268 ? -36.643 1.053 -47.402 1.00 50.41 268 VAL A CA 1
ATOM 2084 C C . VAL A 1 268 ? -38.015 0.326 -47.572 1.00 50.41 268 VAL A C 1
ATOM 2086 O O . VAL A 1 268 ? -38.276 -0.064 -48.705 1.00 50.41 268 VAL A O 1
ATOM 2089 N N . PRO A 1 269 ? -38.972 0.249 -46.588 1.00 55.47 269 PRO A N 1
ATOM 2090 C CA . PRO A 1 269 ? -39.322 1.332 -45.648 1.00 55.47 269 PRO A CA 1
ATOM 2091 C C . PRO A 1 269 ? -39.972 1.033 -44.262 1.00 55.47 269 PRO A C 1
ATOM 2093 O O . PRO A 1 269 ? -40.352 -0.075 -43.913 1.00 55.47 269 PRO A O 1
ATOM 2096 N N . SER A 1 270 ? -40.084 2.134 -43.502 1.00 40.25 270 SER A N 1
ATOM 2097 C CA . SER A 1 270 ? -41.058 2.557 -42.467 1.00 40.25 270 SER A CA 1
ATOM 2098 C C . SER A 1 270 ? -42.042 1.580 -41.788 1.00 40.25 270 SER A C 1
ATOM 2100 O O . SER A 1 270 ? -42.903 1.000 -42.442 1.00 40.25 270 SER A O 1
ATOM 2102 N N . SER A 1 271 ? -42.115 1.686 -40.456 1.00 46.09 271 SER A N 1
ATOM 2103 C CA . SER A 1 271 ? -43.357 1.867 -39.665 1.00 46.09 271 SER A CA 1
ATOM 2104 C C . SER A 1 271 ? -42.947 2.246 -38.229 1.00 46.09 271 SER A C 1
ATOM 2106 O O . SER A 1 271 ? -42.194 1.506 -37.606 1.00 46.09 271 SER A O 1
ATOM 2108 N N . ALA A 1 272 ? -43.177 3.470 -37.746 1.00 42.28 272 ALA A N 1
ATOM 2109 C CA . ALA A 1 272 ? -44.437 3.952 -37.161 1.00 42.28 272 ALA A CA 1
ATOM 2110 C C . ALA A 1 272 ? -44.895 3.107 -35.954 1.00 42.28 272 ALA A C 1
ATOM 2112 O O . ALA A 1 272 ? -45.236 1.940 -36.111 1.00 42.28 272 ALA A O 1
ATOM 2113 N N . GLY A 1 273 ? -44.911 3.716 -34.765 1.00 41.38 273 GLY A N 1
ATOM 2114 C CA . GLY A 1 273 ? -45.321 3.079 -33.511 1.00 41.38 273 GLY A CA 1
ATOM 2115 C C . GLY A 1 273 ? -45.114 4.000 -32.313 1.00 41.38 273 GLY A C 1
ATOM 2116 O O . GLY A 1 273 ? -44.257 3.755 -31.475 1.00 41.38 273 GLY A O 1
ATOM 2117 N N . ASP A 1 274 ? -45.857 5.098 -32.332 1.00 43.03 274 ASP A N 1
ATOM 2118 C CA . ASP A 1 274 ? -46.001 6.117 -31.296 1.00 43.03 274 ASP A CA 1
ATOM 2119 C C . ASP A 1 274 ? -46.818 5.572 -30.093 1.00 43.03 274 ASP A C 1
ATOM 2121 O O . ASP A 1 274 ? -47.476 4.535 -30.202 1.00 43.03 274 ASP A O 1
ATOM 2125 N N . VAL A 1 275 ? -46.858 6.366 -29.018 1.00 47.84 275 VAL A N 1
ATOM 2126 C CA . VAL A 1 275 ? -47.912 6.464 -27.987 1.00 47.84 275 VAL A CA 1
ATOM 2127 C C . VAL A 1 275 ? -47.711 5.847 -26.577 1.00 47.84 275 VAL A C 1
ATOM 2129 O O . VAL A 1 275 ? -47.730 4.637 -26.357 1.00 47.84 275 VAL A O 1
ATOM 2132 N N . ASN A 1 276 ? -47.752 6.802 -25.631 1.00 43.12 276 ASN A N 1
ATOM 2133 C CA . ASN A 1 276 ? -48.201 6.832 -24.226 1.00 43.12 276 ASN A CA 1
ATOM 2134 C C . ASN A 1 276 ? -47.211 6.512 -23.099 1.00 43.12 276 ASN A C 1
ATOM 2136 O O . ASN A 1 276 ? -46.723 5.397 -22.965 1.00 43.12 276 ASN A O 1
ATOM 2140 N N . GLU A 1 277 ? -46.834 7.470 -22.242 1.00 47.31 277 GLU A N 1
ATOM 2141 C CA . GLU A 1 277 ? -47.644 8.401 -21.414 1.00 47.31 277 GLU A CA 1
ATOM 2142 C C . GLU A 1 277 ? -48.455 7.669 -20.337 1.00 47.31 277 GLU A C 1
ATOM 2144 O O . GLU A 1 277 ? -49.531 7.129 -20.590 1.00 47.31 277 GLU A O 1
ATOM 2149 N N . LYS A 1 278 ? -47.947 7.711 -19.098 1.00 50.56 278 LYS A N 1
ATOM 2150 C CA . LYS A 1 278 ? -48.810 7.823 -17.923 1.00 50.56 278 LYS A CA 1
ATOM 2151 C C . LYS A 1 278 ? -48.091 8.486 -16.749 1.00 50.56 278 LYS A C 1
ATOM 2153 O O . LYS A 1 278 ? -47.145 7.956 -16.174 1.00 50.56 278 LYS A O 1
ATOM 2158 N N . VAL A 1 279 ? -48.587 9.681 -16.464 1.00 51.22 279 VAL A N 1
ATOM 2159 C CA . VAL A 1 279 ? -48.533 10.428 -15.210 1.00 51.22 279 VAL A CA 1
ATOM 2160 C C . VAL A 1 279 ? -49.193 9.609 -14.095 1.00 51.22 279 VAL A C 1
ATOM 2162 O O . VAL A 1 279 ? -50.240 9.014 -14.339 1.00 51.22 279 VAL A O 1
ATOM 2165 N N . GLU A 1 280 ? -48.646 9.650 -12.879 1.00 51.16 280 GLU A N 1
ATOM 2166 C CA . GLU A 1 280 ? -49.462 9.610 -11.658 1.00 51.16 280 GLU A CA 1
ATOM 2167 C C . GLU A 1 280 ? -48.728 10.292 -10.490 1.00 51.16 280 GLU A C 1
ATOM 2169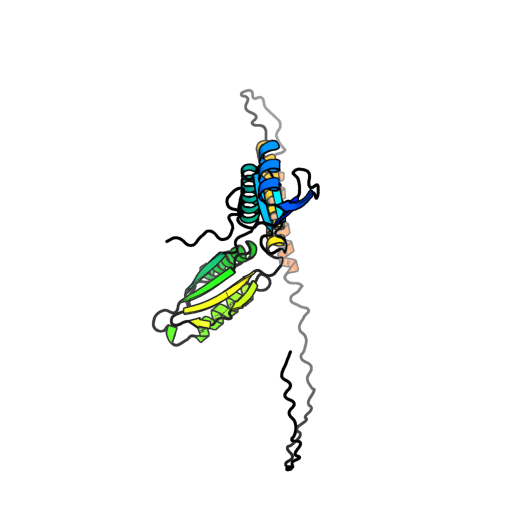 O O . GLU A 1 280 ? -47.639 9.894 -10.073 1.00 51.16 280 GLU A O 1
ATOM 2174 N N . GLU A 1 281 ? -49.336 11.383 -10.021 1.00 57.28 281 GLU A N 1
ATOM 2175 C CA . GLU A 1 281 ? -49.101 12.038 -8.738 1.00 57.28 281 GLU A CA 1
ATOM 2176 C C . GLU A 1 281 ? -49.664 11.198 -7.579 1.00 57.28 281 GLU A C 1
ATOM 2178 O O . GLU A 1 281 ? -50.692 10.544 -7.724 1.00 57.28 281 GLU A O 1
ATOM 2183 N N . GLY A 1 282 ? -49.073 11.376 -6.392 1.00 57.41 282 GLY A N 1
ATOM 2184 C CA . GLY A 1 282 ? -49.847 11.596 -5.165 1.00 57.41 282 GLY A CA 1
ATOM 2185 C C . GLY A 1 282 ? -50.077 10.408 -4.226 1.00 57.41 282 GLY A C 1
ATOM 2186 O O . GLY A 1 282 ? -51.010 9.637 -4.419 1.00 57.41 282 GLY A O 1
ATOM 2187 N N . ALA A 1 283 ? -49.296 10.359 -3.139 1.00 52.59 283 ALA A N 1
ATOM 2188 C CA . ALA A 1 283 ? -49.747 10.352 -1.732 1.00 52.59 283 ALA A CA 1
ATOM 2189 C C . ALA A 1 283 ? -48.540 10.205 -0.790 1.00 52.59 283 ALA A C 1
ATOM 2191 O O . ALA A 1 283 ? -47.733 9.271 -0.998 1.00 52.59 283 ALA A O 1
#

pLDDT: mean 75.61, std 20.67, range [32.03, 96.19]

Mean predicted aligned error: 18.42 Å

Foldseek 3Di:
DDPPPPPDWQKQPSDDDQWEFEAEAVRRGPGIHGSVVVSVVLVVVVWMWTFPAVPDVRTYTYTHHPVVVVVVVVVVVVVVVVPDDDAEEAEQEAELDDDPVRLVVSLVVCLVSLLQFHKYKYKYFYDDPRLVPCVSLLVSQVVSCVSCPQQWDWPAHFDDDPRITITIIGGDPPSNVVSVVVVVVVVVVVVVVVVVVVPDDDDDDDDDDDDDDDDDPPVVVVVVVVVVVVVVVVVVVVVVPVPPPDDDDDDDDDDDDDDDDDDDDDDDDDDDDDDDDDDDDDD

Nearest PDB structures (foldseek):
  5lmr-assembly1_X  TM=8.590E-01  e=1.294E-20  Thermus thermophilus HB8
  5lmv-assembly1_X  TM=6.709E-01  e=2.217E-19  Thermus thermophilus HB8
  7po1-assembly1_8  TM=5.728E-01  e=1.796E-14  Homo sapiens
  1tig-assembly1_A  TM=9.525E-01  e=1.862E-09  Geobacillus stearothermophilus
  2m71-assembly1_A  TM=9.325E-01  e=1.947E-08  Campylobacter jejuni

Radius of gyration: 38.83 Å; Cα contacts (8 Å, |Δi|>4): 260; chains: 1; bounding box: 108×67×96 Å

Secondary structure (DSSP, 8-state):
-PPP-TT---BGGG---SEEEEE-TTS-EEEEEEHHHHHHHHHHTT-EEEEEETTSSSPEEEEE-HHHHHHHHHHHHHHHHHHS---PEEEEEEESS--HHHHHHHHHHHHHHHHTT-EEEEEEE--GGGGG-HHHHHHHHHHHHHHHGGGEEEEEEEEEETTEEEEEEEEPTTHHHHHHHHHHHHHHHHHHHHHHHTTS---------------SSSHHHHHHHHHHHHHHHHHHHHTTTTTSS--------------------------------------

Sequence (283 aa):
MQPPRKDDMRVNHRIRIPEIRVIGAEGEQLGVMDTRDAQALAEENGLDLVEVAPTARPPVCRIMDYGKYKFEQAKKTREAKAKQHRTKVKEVKMKLKISSHDYDFKVRHAKQFLEEGNKVKFRIIFRGRELSRPERGRELADSILEALGDHAVVDSPPMKAGRETVMVVSPRAGLREKAKARKAALAAASEEAEQVEQTAPVAETTAGRPRSIMAAGLDRARQRREAETALAESAEAEAEVEAEVGRPEPDPDASDQNETEQTETAAVPSSAGDVNEKVEEGA

Solvent-accessible surface area (backbone atoms only — not comparable to full-atom values): 17536 Å² total; per-residue (Å²): 135,80,80,78,73,92,78,75,66,43,44,51,89,66,55,82,64,60,63,29,28,38,28,41,74,91,66,47,77,76,45,76,46,48,45,66,60,52,41,50,57,14,54,78,72,75,36,35,32,32,47,78,36,81,87,45,90,61,26,34,31,35,31,40,57,61,69,62,50,52,50,51,51,51,48,52,51,49,51,50,56,69,70,48,78,78,67,45,79,44,78,47,80,42,55,78,88,61,53,71,69,62,46,53,52,51,53,51,52,49,51,51,40,21,36,73,49,21,29,40,33,40,36,38,40,49,64,80,81,43,67,82,48,59,62,63,53,43,55,54,47,51,51,50,50,62,76,44,43,88,51,49,36,81,75,38,72,79,39,81,58,92,63,26,35,38,30,33,35,32,41,32,88,66,44,37,61,53,43,48,53,52,49,52,54,52,49,54,55,49,53,56,54,57,57,60,65,74,67,64,80,87,82,86,82,84,89,82,87,81,84,86,85,85,88,90,80,68,64,66,66,51,53,52,53,56,50,55,52,53,56,52,60,55,55,60,61,60,65,66,67,72,76,78,76,83,81,82,78,86,82,82,89,84,88,78,89,80,87,84,83,88,80,84,92,84,84,87,86,90,80,91,85,83,89,80,89,82,88,82,84,89,136